Protein AF-A0A427YR81-F1 (afdb_monomer)

Structure (mmCIF, N/CA/C/O backbone):
data_AF-A0A427YR81-F1
#
_entry.id   AF-A0A427YR81-F1
#
loop_
_atom_site.group_PDB
_atom_site.id
_atom_site.type_symbol
_atom_site.label_atom_id
_atom_site.label_alt_id
_atom_site.label_comp_id
_atom_site.label_asym_id
_atom_site.label_entity_id
_atom_site.label_seq_id
_atom_site.pdbx_PDB_ins_code
_atom_site.Cartn_x
_atom_site.Cartn_y
_atom_site.Cartn_z
_atom_site.occupancy
_atom_site.B_iso_or_equiv
_atom_site.auth_seq_id
_atom_site.auth_comp_id
_atom_site.auth_asym_id
_atom_site.auth_atom_id
_atom_site.pdbx_PDB_model_num
ATOM 1 N N . MET A 1 1 ? 5.874 19.682 -4.006 1.00 45.75 1 MET A N 1
ATOM 2 C CA . MET A 1 1 ? 6.425 18.790 -2.957 1.00 45.75 1 MET A CA 1
ATOM 3 C C . MET A 1 1 ? 7.873 18.476 -3.302 1.00 45.75 1 MET A C 1
ATOM 5 O O . MET A 1 1 ? 8.119 18.046 -4.423 1.00 45.75 1 MET A O 1
ATOM 9 N N . ALA A 1 2 ? 8.822 18.726 -2.397 1.00 51.53 2 ALA A N 1
ATOM 10 C CA . ALA A 1 2 ? 10.227 18.391 -2.627 1.00 51.53 2 ALA A CA 1
ATOM 11 C C . ALA A 1 2 ? 10.391 16.866 -2.753 1.00 51.53 2 ALA A C 1
ATOM 13 O O . ALA A 1 2 ? 9.896 16.105 -1.920 1.00 51.53 2 ALA A O 1
ATOM 14 N N . ARG A 1 3 ? 11.044 16.408 -3.824 1.00 66.94 3 ARG A N 1
ATOM 15 C CA . ARG A 1 3 ? 11.279 14.983 -4.073 1.00 66.94 3 ARG A CA 1
ATOM 16 C C . ARG A 1 3 ? 12.487 14.540 -3.248 1.00 66.94 3 ARG A C 1
ATOM 18 O O . ARG A 1 3 ? 13.606 14.931 -3.550 1.00 66.94 3 ARG A O 1
ATOM 25 N N . ILE A 1 4 ? 12.265 13.723 -2.219 1.00 81.94 4 ILE A N 1
ATOM 26 C CA . ILE A 1 4 ? 13.353 13.088 -1.459 1.00 81.94 4 ILE A CA 1
ATOM 27 C C . ILE A 1 4 ? 13.927 11.966 -2.330 1.00 81.94 4 ILE A C 1
ATOM 29 O O . ILE A 1 4 ? 13.288 10.929 -2.524 1.00 81.94 4 ILE A O 1
ATOM 33 N N . GLN A 1 5 ? 15.095 12.214 -2.919 1.00 85.12 5 GLN A N 1
ATOM 34 C CA . GLN A 1 5 ? 15.757 11.309 -3.853 1.00 85.12 5 GLN A CA 1
ATOM 35 C C . GLN A 1 5 ? 17.285 11.403 -3.689 1.00 85.12 5 GLN A C 1
ATOM 37 O O . GLN A 1 5 ? 17.809 12.515 -3.625 1.00 85.12 5 GLN A O 1
ATOM 42 N N . PRO A 1 6 ? 18.004 10.266 -3.626 1.00 87.75 6 PRO A N 1
ATOM 43 C CA . PRO A 1 6 ? 19.462 10.261 -3.665 1.00 87.75 6 PRO A CA 1
ATOM 44 C C . PRO A 1 6 ? 19.994 10.742 -5.027 1.00 87.75 6 PRO A C 1
ATOM 46 O O . PRO A 1 6 ? 19.292 10.636 -6.037 1.00 87.75 6 PRO A O 1
ATOM 49 N N . PRO A 1 7 ? 21.240 11.240 -5.088 1.00 88.06 7 PRO A N 1
ATOM 50 C CA . PRO A 1 7 ? 21.854 11.636 -6.350 1.00 88.06 7 PRO A CA 1
ATOM 51 C C . PRO A 1 7 ? 22.049 10.440 -7.298 1.00 88.06 7 PRO A C 1
ATOM 53 O O . PRO A 1 7 ? 21.943 9.270 -6.913 1.00 88.06 7 PRO A O 1
ATOM 56 N N . ALA A 1 8 ? 22.375 10.741 -8.558 1.00 87.44 8 ALA A N 1
ATOM 57 C CA . ALA A 1 8 ? 22.869 9.735 -9.494 1.00 87.44 8 ALA A CA 1
ATOM 58 C C . ALA A 1 8 ? 24.042 8.947 -8.863 1.00 87.44 8 ALA A C 1
ATOM 60 O O . ALA A 1 8 ? 24.828 9.533 -8.115 1.00 87.44 8 ALA A O 1
ATOM 61 N N . PRO A 1 9 ? 24.175 7.635 -9.132 1.00 90.00 9 PRO A N 1
ATOM 62 C CA . PRO A 1 9 ? 23.453 6.848 -10.141 1.00 90.00 9 PRO A CA 1
ATOM 63 C C . PRO A 1 9 ? 22.125 6.204 -9.677 1.00 90.00 9 PRO A C 1
ATOM 65 O O . PRO A 1 9 ? 21.549 5.413 -10.424 1.00 90.00 9 PRO A O 1
ATOM 68 N N . TYR A 1 10 ? 21.601 6.520 -8.486 1.00 90.25 10 TYR A N 1
ATOM 69 C CA . TYR A 1 10 ? 20.436 5.847 -7.878 1.00 90.25 10 TYR A CA 1
ATOM 70 C C . TYR A 1 10 ? 19.081 6.375 -8.380 1.00 90.25 10 TYR A C 1
ATOM 72 O O . TYR A 1 10 ? 18.276 6.943 -7.636 1.00 90.25 10 TYR A O 1
ATOM 80 N N . LEU A 1 11 ? 18.830 6.213 -9.678 1.00 85.75 11 LEU A N 1
ATOM 81 C CA . LEU A 1 11 ? 17.701 6.845 -10.366 1.00 85.75 11 LEU A CA 1
ATOM 82 C C . LEU A 1 11 ? 16.408 6.020 -10.329 1.00 85.75 11 LEU A C 1
ATOM 84 O O . LEU A 1 11 ? 15.318 6.589 -10.418 1.00 85.75 11 LEU A O 1
ATOM 88 N N . ARG A 1 12 ? 16.502 4.693 -10.166 1.00 86.25 12 ARG A N 1
ATOM 89 C CA . ARG A 1 12 ? 15.327 3.810 -10.138 1.00 86.25 12 ARG A CA 1
ATOM 90 C C . ARG A 1 12 ? 14.797 3.674 -8.718 1.00 86.25 12 ARG A C 1
ATOM 92 O O . ARG A 1 12 ? 15.509 3.194 -7.838 1.00 86.25 12 ARG A O 1
ATOM 99 N N . ARG A 1 13 ? 13.531 4.044 -8.513 1.00 89.56 13 ARG A N 1
ATOM 100 C CA . ARG A 1 13 ? 12.845 4.017 -7.213 1.00 89.56 13 ARG A CA 1
ATOM 101 C C . ARG A 1 13 ? 11.833 2.877 -7.151 1.00 89.56 13 ARG A C 1
ATOM 103 O O . ARG A 1 13 ? 11.010 2.728 -8.045 1.00 89.56 13 ARG A O 1
ATOM 110 N N . MET A 1 14 ? 11.831 2.140 -6.049 1.00 89.75 14 MET A N 1
ATOM 111 C CA . MET A 1 14 ? 10.862 1.094 -5.734 1.00 89.75 14 MET A CA 1
ATOM 112 C C . MET A 1 14 ? 10.154 1.404 -4.413 1.00 89.75 14 MET A C 1
ATOM 114 O O . MET A 1 14 ? 10.768 1.920 -3.478 1.00 89.75 14 MET A O 1
ATOM 118 N N . TRP A 1 15 ? 8.870 1.062 -4.328 1.00 91.38 15 TRP A N 1
ATOM 119 C CA . TRP A 1 15 ? 8.109 1.081 -3.079 1.00 91.38 15 TRP A CA 1
ATOM 120 C C . TRP A 1 15 ? 8.277 -0.268 -2.378 1.00 91.38 15 TRP A C 1
ATOM 122 O O . TRP A 1 15 ? 7.767 -1.274 -2.865 1.00 91.38 15 TRP A O 1
ATOM 132 N N . ALA A 1 16 ? 9.025 -0.317 -1.276 1.00 93.12 16 ALA A N 1
ATOM 133 C CA . ALA A 1 16 ? 9.393 -1.588 -0.647 1.00 93.12 16 ALA A CA 1
ATOM 134 C C . ALA A 1 16 ? 8.454 -2.008 0.488 1.00 93.12 16 ALA A C 1
ATOM 136 O O . ALA A 1 16 ? 8.310 -3.201 0.756 1.00 93.12 16 ALA A O 1
ATOM 137 N N . GLY A 1 17 ? 7.808 -1.055 1.152 1.00 95.69 17 GLY A N 1
ATOM 138 C CA . GLY A 1 17 ? 6.957 -1.332 2.301 1.00 95.69 17 GLY A CA 1
ATOM 139 C C . GLY A 1 17 ? 6.765 -0.104 3.173 1.00 95.69 17 GLY A C 1
ATOM 140 O O . GLY A 1 17 ? 7.112 1.014 2.781 1.00 95.69 17 GLY A O 1
ATOM 141 N N . GLY A 1 18 ? 6.234 -0.333 4.363 1.00 96.94 18 GLY A N 1
ATOM 142 C CA . GLY A 1 18 ? 5.996 0.716 5.333 1.00 96.94 18 GLY A CA 1
ATOM 143 C C . GLY A 1 18 ? 5.165 0.238 6.510 1.00 96.94 18 GLY A C 1
ATOM 144 O O . GLY A 1 18 ? 4.873 -0.950 6.649 1.00 96.94 18 GLY A O 1
ATOM 145 N N . SER A 1 19 ? 4.769 1.191 7.340 1.00 98.06 19 SER A N 1
ATOM 146 C CA . SER A 1 19 ? 3.851 0.969 8.444 1.00 98.06 19 SER A CA 1
ATOM 147 C C . SER A 1 19 ? 2.940 2.169 8.638 1.00 98.06 19 SER A C 1
ATOM 149 O O . SER A 1 19 ? 3.371 3.301 8.440 1.00 98.06 19 SER A O 1
ATOM 151 N N . PHE A 1 20 ? 1.728 1.930 9.109 1.00 98.25 20 PHE A N 1
ATOM 152 C CA . PHE A 1 20 ? 0.800 2.951 9.570 1.00 98.25 20 PHE A CA 1
ATOM 153 C C . PHE A 1 20 ? 0.464 2.712 11.038 1.00 98.25 20 PHE A C 1
ATOM 155 O O . PHE A 1 20 ? 0.380 1.567 11.484 1.00 98.25 20 PHE A O 1
ATOM 162 N N . GLN A 1 21 ? 0.275 3.797 11.776 1.00 98.25 21 GLN A N 1
ATOM 163 C CA . GLN A 1 21 ? -0.271 3.809 13.126 1.00 98.25 21 GLN A CA 1
ATOM 164 C C . GLN A 1 21 ? -1.391 4.840 13.194 1.00 98.25 21 GLN A C 1
ATOM 166 O O . GLN A 1 21 ? -1.258 5.929 12.626 1.00 98.25 21 GLN A O 1
ATOM 171 N N . TRP A 1 22 ? -2.448 4.512 13.931 1.00 97.75 22 TRP A N 1
ATOM 172 C CA . TRP A 1 22 ? -3.590 5.393 14.164 1.00 97.75 22 TRP A CA 1
ATOM 173 C C . TRP A 1 22 ? -3.759 5.661 15.657 1.00 97.75 22 TRP A C 1
ATOM 175 O O . TRP A 1 22 ? -3.881 4.730 16.465 1.00 97.75 22 TRP A O 1
ATOM 185 N N . LYS A 1 23 ? -3.797 6.938 16.043 1.00 95.69 23 LYS A N 1
ATOM 186 C CA . LYS A 1 23 ? -4.059 7.326 17.432 1.00 95.69 23 LYS A CA 1
ATOM 187 C C . LYS A 1 23 ? -5.554 7.109 17.748 1.00 95.69 23 LYS A C 1
ATOM 189 O O . LYS A 1 23 ? -6.375 7.451 16.905 1.00 95.69 23 LYS A O 1
ATOM 194 N N . PRO A 1 24 ? -5.930 6.506 18.896 1.00 89.56 24 PRO A N 1
ATOM 195 C CA . PRO A 1 24 ? -7.329 6.138 19.161 1.00 89.56 24 PRO A CA 1
ATOM 196 C C . PRO A 1 24 ? -8.266 7.333 19.235 1.00 89.56 24 PRO A C 1
ATOM 198 O O . PRO A 1 24 ? -9.321 7.327 18.611 1.00 89.56 24 PRO A O 1
ATOM 201 N N . ASP A 1 25 ? -7.841 8.370 19.944 1.00 91.75 25 ASP A N 1
ATOM 202 C CA . ASP A 1 25 ? -8.731 9.466 20.326 1.00 91.75 25 ASP A CA 1
ATOM 203 C C . ASP A 1 25 ? -8.591 10.690 19.410 1.00 91.75 25 ASP A C 1
ATOM 205 O O . ASP A 1 25 ? -9.105 11.766 19.705 1.00 91.75 25 ASP A O 1
ATOM 209 N N . VAL A 1 26 ? -7.874 10.545 18.289 1.00 94.94 26 VAL A N 1
ATOM 210 C CA . VAL A 1 26 ? -7.546 11.648 17.378 1.00 94.94 26 VAL A CA 1
ATOM 211 C C . VAL A 1 26 ? -7.819 11.205 15.949 1.00 94.94 26 VAL A C 1
ATOM 213 O O . VAL A 1 26 ? -7.117 10.366 15.391 1.00 94.94 26 VAL A O 1
ATOM 216 N N . THR A 1 27 ? -8.873 11.760 15.355 1.00 92.44 27 THR A N 1
ATOM 217 C CA . THR A 1 27 ? -9.413 11.312 14.064 1.00 92.44 27 THR A CA 1
ATOM 218 C C . THR A 1 27 ? -9.327 12.422 13.023 1.00 92.44 27 THR A C 1
ATOM 220 O O . THR A 1 27 ? -9.583 13.580 13.334 1.00 92.44 27 THR A O 1
ATOM 223 N N . LEU A 1 28 ? -9.011 12.063 11.776 1.00 94.94 28 LEU A N 1
ATOM 224 C CA . LEU A 1 28 ? -9.158 12.952 10.621 1.00 94.94 28 LEU A CA 1
ATOM 225 C C . LEU A 1 28 ? -10.603 12.898 10.115 1.00 94.94 28 LEU A C 1
ATOM 227 O O . LEU A 1 28 ? -11.103 11.804 9.841 1.00 94.94 28 LEU A O 1
ATOM 231 N N . ARG A 1 29 ? -11.267 14.047 9.951 1.00 93.81 29 ARG A N 1
ATOM 232 C CA . ARG A 1 29 ? -12.635 14.110 9.414 1.00 93.81 29 ARG A CA 1
ATOM 233 C C . ARG A 1 29 ? -12.653 14.703 8.012 1.00 93.81 29 ARG A C 1
ATOM 235 O O . ARG A 1 29 ? -11.820 15.523 7.635 1.00 93.81 29 ARG A O 1
ATOM 242 N N . ILE A 1 30 ? -13.625 14.265 7.218 1.00 94.62 30 ILE A N 1
ATOM 243 C CA . ILE A 1 30 ? -13.815 14.767 5.857 1.00 94.62 30 ILE A CA 1
ATOM 244 C C . ILE A 1 30 ? -14.188 16.251 5.922 1.00 94.62 30 ILE A C 1
ATOM 246 O O . ILE A 1 30 ? -15.122 16.624 6.625 1.00 94.62 30 ILE A O 1
ATOM 250 N N . GLY A 1 31 ? -13.476 17.074 5.151 1.00 95.50 31 GLY A N 1
ATOM 251 C CA . GLY A 1 31 ? -13.706 18.517 5.059 1.00 95.50 31 GLY A CA 1
ATOM 252 C C . GLY A 1 31 ? -12.888 19.358 6.041 1.00 95.50 31 GLY A C 1
ATOM 253 O O . GLY A 1 31 ? -12.823 20.569 5.856 1.00 95.50 31 GLY A O 1
ATOM 254 N N . GLU A 1 32 ? -12.232 18.745 7.029 1.00 94.56 32 GLU A N 1
ATOM 255 C CA . GLU A 1 32 ? -11.337 19.454 7.948 1.00 94.56 32 GLU A CA 1
ATOM 256 C C . GLU A 1 32 ? -9.947 19.652 7.338 1.00 94.56 32 GLU A C 1
ATOM 258 O O . GLU A 1 32 ? -9.458 18.823 6.558 1.00 94.56 32 GLU A O 1
ATOM 263 N N . GLY A 1 33 ? -9.291 20.752 7.711 1.00 96.44 33 GLY A N 1
ATOM 264 C CA . GLY A 1 33 ? -7.888 20.947 7.393 1.00 96.44 33 GLY A CA 1
ATOM 265 C C . GLY A 1 33 ? -7.009 19.917 8.101 1.00 96.44 33 GLY A C 1
ATOM 266 O O . GLY A 1 33 ? -7.344 19.358 9.148 1.00 96.44 33 GLY A O 1
ATOM 267 N N . VAL A 1 34 ? -5.843 19.665 7.513 1.00 96.75 34 VAL A N 1
ATOM 268 C CA . VAL A 1 34 ? -4.837 18.754 8.059 1.00 96.75 34 VAL A CA 1
ATOM 269 C C . VAL A 1 34 ? -3.481 19.417 7.922 1.00 96.75 34 VAL A C 1
ATOM 271 O O . VAL A 1 34 ? -3.091 19.828 6.827 1.00 96.75 34 VAL A O 1
ATOM 274 N N . SER A 1 35 ? -2.736 19.475 9.020 1.00 95.88 35 SER A N 1
ATOM 275 C CA . SER A 1 35 ? -1.314 19.799 8.974 1.00 95.88 35 SER A CA 1
ATOM 276 C C . SER A 1 35 ? -0.492 18.511 9.000 1.00 95.88 35 SER A C 1
ATOM 278 O O . SER A 1 35 ? -0.957 17.443 9.411 1.00 95.88 35 SER A O 1
ATOM 280 N N . GLY A 1 36 ? 0.736 18.565 8.497 1.00 94.81 36 GLY A N 1
ATOM 281 C CA . GLY A 1 36 ? 1.588 17.390 8.507 1.00 94.81 36 GLY A CA 1
ATOM 282 C C . GLY A 1 36 ? 3.061 17.722 8.426 1.00 94.81 36 GLY A C 1
ATOM 283 O O . GLY A 1 36 ? 3.467 18.689 7.784 1.00 94.81 36 GLY A O 1
ATOM 284 N N . SER A 1 37 ? 3.861 16.871 9.055 1.00 94.94 37 SER A N 1
ATOM 285 C CA . SER A 1 37 ? 5.316 16.914 8.992 1.00 94.94 37 SER A CA 1
ATOM 286 C C . SER A 1 37 ? 5.835 15.706 8.219 1.00 94.94 37 SER A C 1
ATOM 288 O O . SER A 1 37 ? 5.204 14.647 8.162 1.00 94.94 37 SER A O 1
ATOM 290 N N . THR A 1 38 ? 6.974 15.868 7.552 1.00 95.69 38 THR A N 1
ATOM 291 C CA . THR A 1 38 ? 7.680 14.761 6.906 1.00 95.69 38 THR A CA 1
ATOM 292 C C . THR A 1 38 ? 9.152 14.856 7.242 1.00 95.69 38 THR A C 1
ATOM 294 O O . THR A 1 38 ? 9.776 15.885 6.993 1.00 95.69 38 THR A O 1
ATOM 297 N N . VAL A 1 39 ? 9.702 13.776 7.784 1.00 96.12 39 VAL A N 1
ATOM 298 C CA . VAL A 1 39 ? 11.119 13.660 8.133 1.00 96.12 39 VAL A CA 1
ATOM 299 C C . VAL A 1 39 ? 11.705 12.392 7.519 1.00 96.12 39 VAL A C 1
ATOM 301 O O . VAL A 1 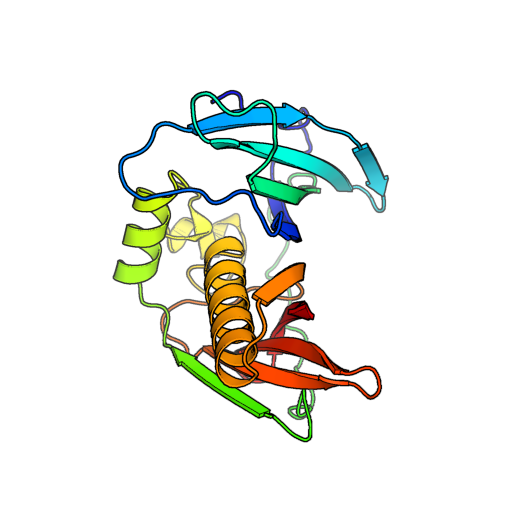39 ? 10.986 11.465 7.146 1.00 96.12 39 VAL A O 1
ATOM 304 N N . VAL A 1 40 ? 13.026 12.356 7.379 1.00 96.50 40 VAL A N 1
ATOM 305 C CA . VAL A 1 40 ? 13.764 11.157 6.965 1.00 96.50 40 VAL A CA 1
ATOM 306 C C . VAL A 1 40 ? 14.519 10.661 8.194 1.00 96.50 40 VAL A C 1
ATOM 308 O O . VAL A 1 40 ? 15.655 11.081 8.403 1.00 96.50 40 VAL A O 1
ATOM 311 N N . PRO A 1 41 ? 13.904 9.822 9.049 1.00 96.06 41 PRO A N 1
ATOM 312 C CA . PRO A 1 41 ? 14.553 9.373 10.279 1.00 96.06 41 PRO A CA 1
ATOM 313 C C . PRO A 1 41 ? 15.752 8.464 10.006 1.00 96.06 41 PRO A C 1
ATOM 315 O O . PRO A 1 41 ? 16.610 8.293 10.869 1.00 96.06 41 PRO A O 1
ATOM 318 N N . LYS A 1 42 ? 15.798 7.829 8.828 1.00 95.38 42 LYS A N 1
ATOM 319 C CA . LYS A 1 42 ? 16.789 6.802 8.528 1.00 95.38 42 LYS A CA 1
ATOM 320 C C . LYS A 1 42 ? 17.071 6.695 7.034 1.00 95.38 42 LYS A C 1
ATOM 322 O O . LYS A 1 42 ? 16.154 6.658 6.211 1.00 95.38 42 LYS A O 1
ATOM 327 N N . VAL A 1 43 ? 18.352 6.558 6.710 1.00 96.25 43 VAL A N 1
ATOM 328 C CA . VAL A 1 43 ? 18.849 6.152 5.394 1.00 96.25 43 VAL A CA 1
ATOM 329 C C . VAL A 1 43 ? 19.846 5.017 5.598 1.00 96.25 43 VAL A C 1
ATOM 331 O O . VAL A 1 43 ? 20.693 5.096 6.484 1.00 96.25 43 VAL A O 1
ATOM 334 N N . GLU A 1 44 ? 19.750 3.958 4.800 1.00 95.69 44 GLU A N 1
ATOM 335 C CA . GLU A 1 44 ? 20.687 2.830 4.839 1.00 95.69 44 GLU A CA 1
ATOM 336 C C . GLU A 1 44 ? 21.226 2.532 3.446 1.00 95.69 44 GLU A C 1
ATOM 338 O O . GLU A 1 44 ? 20.484 2.574 2.466 1.00 95.69 44 GLU A O 1
ATOM 343 N N . PHE A 1 45 ? 22.499 2.155 3.367 1.00 95.25 45 PHE A N 1
ATOM 344 C CA . PHE A 1 45 ? 23.094 1.601 2.158 1.00 95.25 45 PHE A CA 1
ATOM 345 C C . PHE A 1 45 ? 23.363 0.109 2.356 1.00 95.25 45 PHE A C 1
ATOM 347 O O . PHE A 1 45 ? 24.091 -0.280 3.270 1.00 95.25 45 PHE A O 1
ATOM 354 N N . LYS A 1 46 ? 22.754 -0.742 1.526 1.00 92.50 46 LYS A N 1
ATOM 355 C CA . LYS A 1 46 ? 22.893 -2.201 1.618 1.00 92.50 46 LYS A CA 1
ATOM 356 C C . LYS A 1 46 ? 22.706 -2.844 0.252 1.00 92.50 46 LYS A C 1
ATOM 358 O O . LYS A 1 46 ? 21.746 -2.531 -0.442 1.00 92.50 46 LYS A O 1
ATOM 363 N N . ASN A 1 47 ? 23.567 -3.804 -0.089 1.00 89.62 47 ASN A N 1
ATOM 364 C CA . ASN A 1 47 ? 23.493 -4.563 -1.345 1.00 89.62 47 ASN A CA 1
ATOM 365 C C . ASN A 1 47 ? 23.410 -3.660 -2.592 1.00 89.62 47 ASN A C 1
ATOM 367 O O . ASN A 1 47 ? 22.595 -3.920 -3.475 1.00 89.62 47 ASN A O 1
ATOM 371 N N . ASP A 1 48 ? 24.209 -2.589 -2.630 1.00 90.25 48 ASP A N 1
ATOM 372 C CA . ASP A 1 48 ? 24.205 -1.589 -3.712 1.00 90.25 48 ASP A CA 1
ATOM 373 C C . ASP A 1 48 ? 22.850 -0.875 -3.916 1.00 90.25 48 ASP A C 1
ATOM 375 O O . ASP A 1 48 ? 22.467 -0.468 -5.012 1.00 90.25 48 ASP A O 1
ATOM 379 N N . MET A 1 49 ? 22.079 -0.742 -2.835 1.00 93.00 49 MET A N 1
ATOM 380 C CA . MET A 1 49 ? 20.800 -0.039 -2.821 1.00 93.00 49 MET A CA 1
ATOM 381 C C . MET A 1 49 ? 20.736 0.930 -1.645 1.00 93.00 49 MET A C 1
ATOM 383 O O . MET A 1 49 ? 21.234 0.641 -0.554 1.00 93.00 49 MET A O 1
ATOM 387 N N . ILE A 1 50 ? 20.071 2.062 -1.862 1.00 95.25 50 ILE A N 1
ATOM 388 C CA . ILE A 1 50 ? 19.779 3.052 -0.826 1.00 95.25 50 ILE A CA 1
ATOM 389 C C . ILE A 1 50 ? 18.339 2.859 -0.362 1.00 95.25 50 ILE A C 1
ATOM 391 O O . ILE A 1 50 ? 17.399 2.995 -1.142 1.00 95.25 50 ILE A O 1
ATOM 395 N N . PHE A 1 51 ? 18.161 2.576 0.920 1.00 95.06 51 PHE A N 1
ATOM 396 C CA . PHE A 1 51 ? 16.869 2.510 1.586 1.00 95.06 51 PHE A CA 1
ATOM 397 C C . PHE A 1 51 ? 16.626 3.848 2.273 1.00 95.06 51 PHE A C 1
ATOM 399 O O . PHE A 1 51 ? 17.415 4.265 3.116 1.00 95.06 51 PHE A O 1
ATOM 406 N N . VAL A 1 52 ? 15.537 4.520 1.919 1.00 96.38 52 VAL A N 1
ATOM 407 C CA . VAL A 1 52 ? 15.116 5.778 2.537 1.00 96.38 52 VAL A CA 1
ATOM 408 C C . VAL A 1 52 ? 13.807 5.524 3.259 1.00 96.38 52 VAL A C 1
ATOM 410 O O . VAL A 1 52 ? 12.801 5.182 2.633 1.00 96.38 52 VAL A O 1
ATOM 413 N N . TYR A 1 53 ? 13.829 5.701 4.574 1.00 96.31 53 TYR A N 1
ATOM 414 C CA . TYR A 1 53 ? 12.644 5.637 5.413 1.00 96.31 53 TYR A CA 1
ATOM 415 C C . TYR A 1 53 ? 12.151 7.065 5.579 1.00 96.31 53 TYR A C 1
ATOM 417 O O . TYR A 1 53 ? 12.895 7.925 6.042 1.00 96.31 53 TYR A O 1
ATOM 425 N N . GLN A 1 54 ? 10.927 7.328 5.146 1.00 96.44 54 GLN A N 1
ATOM 426 C CA . GLN A 1 54 ? 10.270 8.617 5.302 1.00 96.44 54 GLN A CA 1
ATOM 427 C C . GLN A 1 54 ? 9.162 8.450 6.325 1.00 96.44 54 GLN A C 1
ATOM 429 O O . GLN A 1 54 ? 8.311 7.580 6.158 1.00 96.44 54 GLN A O 1
ATOM 434 N N . GLU A 1 55 ? 9.173 9.277 7.358 1.00 97.44 55 GLU A N 1
ATOM 435 C CA . GLU A 1 55 ? 8.101 9.324 8.339 1.00 97.44 55 GLU A CA 1
ATOM 436 C C . GLU A 1 55 ? 7.221 10.534 8.054 1.00 97.44 55 GLU A C 1
ATOM 438 O O . GLU A 1 55 ? 7.718 11.657 7.951 1.00 97.44 55 GLU A O 1
ATOM 443 N N . LYS A 1 56 ? 5.919 10.300 7.910 1.00 96.75 56 LYS A N 1
ATOM 444 C CA . LYS A 1 56 ? 4.909 11.341 7.771 1.00 96.75 56 LYS A CA 1
ATOM 445 C C . LYS A 1 56 ? 3.975 11.284 8.968 1.00 96.75 56 LYS A C 1
ATOM 447 O O . LYS A 1 56 ? 3.374 10.245 9.227 1.00 96.75 56 LYS A O 1
ATOM 452 N N . THR A 1 57 ? 3.816 12.410 9.648 1.00 97.81 57 THR A N 1
ATOM 453 C CA . THR A 1 57 ? 2.842 12.556 10.734 1.00 97.81 57 THR A CA 1
ATOM 454 C C . THR A 1 57 ? 1.764 13.538 10.306 1.00 97.81 57 THR A C 1
ATOM 456 O O . THR A 1 57 ? 2.083 14.592 9.757 1.00 97.81 57 THR A O 1
ATOM 459 N N . LEU A 1 58 ? 0.500 13.177 10.516 1.00 97.69 58 LEU A N 1
ATOM 460 C CA . LEU A 1 58 ? -0.670 13.993 10.198 1.00 97.69 58 LEU A CA 1
ATOM 461 C C . LEU A 1 58 ? -1.386 14.415 11.478 1.00 97.69 58 LEU A C 1
ATOM 463 O O . LEU A 1 58 ? -1.611 13.578 12.354 1.00 97.69 58 LEU A O 1
ATOM 467 N N . PHE A 1 59 ? -1.787 15.679 11.534 1.00 97.56 59 PHE A N 1
ATOM 468 C CA . PHE A 1 59 ? -2.492 16.302 12.650 1.00 97.56 59 PHE A CA 1
ATOM 469 C C . PHE A 1 59 ? -3.788 16.928 12.117 1.00 97.56 59 PHE A C 1
ATOM 471 O O . PHE A 1 59 ? -3.725 17.644 11.108 1.00 97.56 59 PHE A O 1
ATOM 478 N N . PRO A 1 60 ? -4.950 16.681 12.747 1.00 97.06 60 PRO A N 1
ATOM 479 C CA . PRO A 1 60 ? -6.142 17.481 12.486 1.00 97.06 60 PRO A CA 1
ATOM 480 C C . PRO A 1 60 ? -5.832 18.968 12.688 1.00 97.06 60 PRO A C 1
ATOM 482 O O . PRO A 1 60 ? -5.026 19.330 13.550 1.00 97.06 60 PRO A O 1
ATOM 485 N N . GLU A 1 61 ? -6.441 19.839 11.893 1.00 92.31 61 GLU A N 1
ATOM 486 C CA . GLU A 1 61 ? -6.287 21.283 12.068 1.00 92.31 61 GLU A CA 1
ATOM 487 C C . GLU A 1 61 ? -6.674 21.715 13.492 1.00 92.31 61 GLU A C 1
ATOM 489 O O . GLU A 1 61 ? -7.689 21.290 14.038 1.00 92.31 61 GLU A O 1
ATOM 494 N N . GLY A 1 62 ? -5.819 22.530 14.119 1.00 89.19 62 GLY A N 1
ATOM 495 C CA . GLY A 1 62 ? -5.999 22.980 15.502 1.00 89.19 62 GLY A CA 1
ATOM 496 C C . GLY A 1 62 ? -5.658 21.948 16.587 1.00 89.19 62 GLY A C 1
ATOM 497 O O . GLY A 1 62 ? -5.819 22.258 17.764 1.00 89.19 62 GLY A O 1
ATOM 498 N N . SER A 1 63 ? -5.183 20.749 16.230 1.00 92.94 63 SER A N 1
ATOM 499 C CA . SER A 1 63 ? -4.717 19.746 17.194 1.00 92.94 63 SER A CA 1
ATOM 500 C C . SER A 1 63 ? -3.192 19.738 17.318 1.00 92.94 63 SER A C 1
ATOM 502 O O . SER A 1 63 ? -2.484 19.688 16.313 1.00 92.94 63 SER A O 1
ATOM 504 N N . ASP A 1 64 ? -2.691 19.692 18.555 1.00 91.81 64 ASP A N 1
ATOM 505 C CA . ASP A 1 64 ? -1.272 19.430 18.852 1.00 91.81 64 ASP A CA 1
ATOM 506 C C . ASP A 1 64 ? -0.927 17.931 18.821 1.00 91.81 64 ASP A C 1
ATOM 508 O O . ASP A 1 64 ? 0.229 17.528 18.973 1.00 91.81 64 ASP A O 1
ATOM 512 N N . ASP A 1 65 ? -1.936 17.084 18.616 1.00 96.44 65 ASP A N 1
ATOM 513 C CA . ASP A 1 65 ? -1.818 15.641 18.646 1.00 96.44 65 ASP A CA 1
ATOM 514 C C . ASP A 1 65 ? -1.983 15.016 17.256 1.00 96.44 65 ASP A C 1
ATOM 516 O O . ASP A 1 65 ? -2.748 15.465 16.403 1.00 96.44 65 ASP A O 1
ATOM 520 N N . TRP A 1 66 ? -1.234 13.945 17.007 1.00 97.31 66 TRP A N 1
ATOM 521 C CA . TRP A 1 66 ? -1.224 13.283 15.706 1.00 97.31 66 TRP A CA 1
ATOM 522 C C . TRP A 1 66 ? -2.392 12.302 15.566 1.00 97.31 66 TRP A C 1
ATOM 524 O O . TRP A 1 66 ? -2.685 11.545 16.486 1.00 97.31 66 TRP A O 1
ATOM 534 N N . ALA A 1 67 ? -3.010 12.252 14.388 1.00 97.75 67 ALA A N 1
ATOM 535 C CA . ALA A 1 67 ? -4.023 11.253 14.047 1.00 97.75 67 ALA A CA 1
ATOM 536 C C . ALA A 1 67 ? -3.398 10.009 13.401 1.00 97.75 67 ALA A C 1
ATOM 538 O O . ALA A 1 67 ? -3.729 8.874 13.745 1.00 97.75 67 ALA A O 1
ATOM 539 N N . VAL A 1 68 ? -2.467 10.222 12.462 1.00 97.81 68 VAL A N 1
ATOM 540 C CA . VAL A 1 68 ? -1.837 9.145 11.687 1.00 97.81 68 VAL A CA 1
ATOM 541 C C . VAL A 1 68 ? -0.332 9.348 11.611 1.00 97.81 68 VAL A C 1
ATOM 543 O O . VAL A 1 68 ? 0.140 10.444 11.302 1.00 97.81 68 VAL A 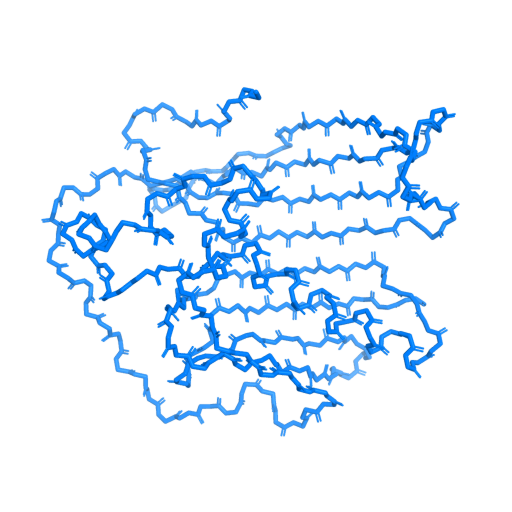O 1
ATOM 546 N N . ARG A 1 69 ? 0.419 8.268 11.833 1.00 98.06 69 ARG A N 1
ATOM 547 C CA . ARG A 1 69 ? 1.851 8.184 11.534 1.00 98.06 69 ARG A CA 1
ATOM 548 C C . ARG A 1 69 ? 2.092 7.119 10.481 1.00 98.06 69 ARG A C 1
ATOM 550 O O . ARG A 1 69 ? 1.679 5.976 10.643 1.00 98.06 69 ARG A O 1
ATOM 557 N N . GLU A 1 70 ? 2.776 7.493 9.413 1.00 97.56 70 GLU A N 1
ATOM 558 C CA . GLU A 1 70 ? 3.211 6.600 8.345 1.00 97.56 70 GLU A CA 1
ATOM 559 C C . GLU A 1 70 ? 4.737 6.534 8.340 1.00 97.56 70 GLU A C 1
ATOM 561 O O . GLU A 1 70 ? 5.392 7.569 8.275 1.00 97.56 70 GLU A O 1
ATOM 566 N N . ILE A 1 71 ? 5.301 5.330 8.306 1.00 97.50 71 ILE A N 1
ATOM 567 C CA . ILE A 1 71 ? 6.661 5.100 7.816 1.00 97.50 71 ILE A CA 1
ATOM 568 C C . ILE A 1 71 ? 6.543 4.503 6.425 1.00 97.50 71 ILE A C 1
ATOM 570 O O . ILE A 1 71 ? 5.832 3.526 6.211 1.00 97.50 71 ILE A O 1
ATOM 574 N N . ARG A 1 72 ? 7.286 5.056 5.478 1.00 95.56 72 ARG A N 1
ATOM 575 C CA . ARG A 1 72 ? 7.344 4.589 4.099 1.00 95.56 72 ARG A CA 1
ATOM 576 C C . ARG A 1 72 ? 8.777 4.304 3.709 1.00 95.56 72 ARG A C 1
ATOM 578 O O . ARG A 1 72 ? 9.638 5.171 3.837 1.00 95.56 72 ARG A O 1
ATOM 585 N N . THR A 1 73 ? 9.023 3.116 3.174 1.00 95.69 73 THR A N 1
ATOM 586 C CA . THR A 1 73 ? 10.355 2.699 2.738 1.00 95.69 73 THR A CA 1
ATOM 587 C C . THR A 1 73 ? 10.442 2.713 1.220 1.00 95.69 73 THR A C 1
ATOM 589 O O . THR A 1 73 ? 9.845 1.882 0.528 1.00 95.69 73 THR A O 1
ATOM 592 N N . HIS A 1 74 ? 11.245 3.638 0.701 1.00 93.88 74 HIS A N 1
ATOM 593 C CA . HIS A 1 74 ? 11.662 3.639 -0.693 1.00 93.88 74 HIS A CA 1
ATOM 594 C C . HIS A 1 74 ? 13.033 2.997 -0.837 1.00 93.88 74 HIS A C 1
ATOM 596 O O . HIS A 1 74 ? 13.928 3.232 -0.028 1.00 93.88 74 HIS A O 1
ATOM 602 N N . VAL A 1 75 ? 13.202 2.222 -1.901 1.00 93.81 75 VAL A N 1
ATOM 603 C CA . VAL A 1 75 ? 14.493 1.654 -2.282 1.00 93.81 75 VAL A CA 1
ATOM 604 C C . VAL A 1 75 ? 14.924 2.283 -3.588 1.00 93.81 75 VAL A C 1
ATOM 606 O O . VAL A 1 75 ? 14.162 2.297 -4.554 1.00 93.81 75 VAL A O 1
ATOM 609 N N . PHE A 1 76 ? 16.144 2.794 -3.617 1.00 92.88 76 PHE A N 1
ATOM 610 C CA . PHE A 1 76 ? 16.768 3.336 -4.805 1.00 92.88 76 PHE A CA 1
ATOM 611 C C . PHE A 1 76 ? 17.913 2.430 -5.226 1.00 92.88 76 PHE A C 1
ATOM 613 O O . PHE A 1 76 ? 18.751 2.044 -4.412 1.00 92.88 76 PHE A O 1
ATOM 620 N N . ARG A 1 77 ? 17.935 2.086 -6.508 1.00 89.94 77 ARG A N 1
ATOM 621 C CA . ARG A 1 77 ? 18.976 1.263 -7.124 1.00 89.94 77 ARG A CA 1
ATOM 622 C C . ARG A 1 77 ? 19.609 2.025 -8.274 1.00 89.94 77 ARG A C 1
ATOM 624 O O . ARG A 1 77 ? 18.983 2.925 -8.848 1.00 89.94 77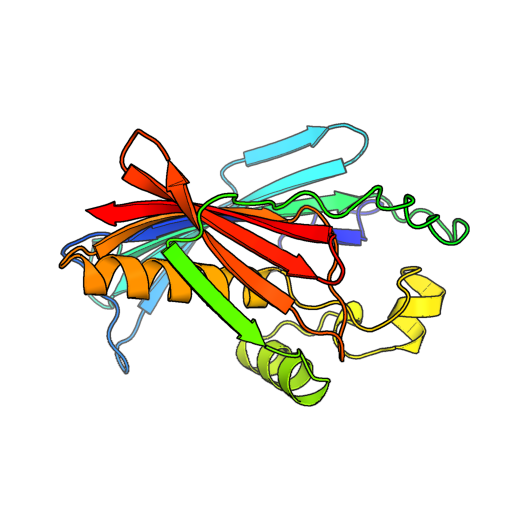 ARG A O 1
ATOM 631 N N . THR A 1 78 ? 20.836 1.646 -8.594 1.00 86.19 78 THR A N 1
ATOM 632 C CA . THR A 1 78 ? 21.539 2.160 -9.762 1.00 86.19 78 THR A CA 1
ATOM 633 C C . THR A 1 78 ? 20.739 1.883 -11.033 1.00 86.19 78 THR A C 1
ATOM 635 O O . THR A 1 78 ? 19.958 0.923 -11.102 1.00 86.19 78 THR A O 1
ATOM 638 N N . ASP A 1 79 ? 20.884 2.747 -12.035 1.00 71.69 79 ASP A N 1
ATOM 639 C CA . ASP A 1 79 ? 20.381 2.413 -13.359 1.00 71.69 79 ASP A CA 1
ATOM 640 C C . ASP A 1 79 ? 21.241 1.279 -13.916 1.00 71.69 79 ASP A C 1
ATOM 642 O O . ASP A 1 79 ? 22.391 1.458 -14.314 1.00 71.69 79 ASP A O 1
ATOM 646 N N . ILE A 1 80 ? 20.707 0.065 -13.853 1.00 57.28 80 ILE A N 1
ATOM 647 C CA . ILE A 1 80 ? 21.335 -1.072 -14.495 1.00 57.28 80 ILE A CA 1
ATOM 648 C C . ILE A 1 80 ? 20.970 -0.901 -15.966 1.00 57.28 80 ILE A C 1
ATOM 650 O O . ILE A 1 80 ? 19.831 -1.186 -16.336 1.00 57.28 80 ILE A O 1
ATOM 654 N N . GLY A 1 81 ? 21.894 -0.376 -16.779 1.00 55.66 81 GLY A N 1
ATOM 655 C CA . GLY A 1 81 ? 21.716 -0.312 -18.233 1.00 55.66 81 GLY A CA 1
ATOM 656 C C . GLY A 1 81 ? 21.139 -1.630 -18.754 1.00 55.66 81 GLY A C 1
ATOM 657 O O . GLY A 1 81 ? 21.464 -2.676 -18.191 1.00 55.66 81 GLY A O 1
ATOM 658 N N . VAL A 1 82 ? 20.239 -1.550 -19.746 1.00 44.34 82 VAL A N 1
ATOM 659 C CA . VAL A 1 82 ? 19.362 -2.624 -20.263 1.00 44.34 82 VAL A CA 1
ATOM 660 C C . VAL A 1 82 ? 19.948 -4.023 -20.025 1.00 44.34 82 VAL A C 1
ATOM 662 O O . VAL A 1 82 ? 20.703 -4.550 -20.839 1.00 44.34 82 VAL A O 1
ATOM 665 N N . LYS A 1 83 ? 19.636 -4.635 -18.876 1.00 49.62 83 LYS A N 1
ATOM 666 C CA . LYS A 1 83 ? 19.919 -6.054 -18.650 1.00 49.62 83 LYS A CA 1
ATOM 667 C C . LYS A 1 83 ? 18.703 -6.844 -19.094 1.00 49.62 83 LYS A C 1
ATOM 669 O O . LYS A 1 83 ? 17.574 -6.437 -18.830 1.00 49.62 83 LYS A O 1
ATOM 674 N N . ALA A 1 84 ? 18.991 -7.963 -19.757 1.00 44.28 84 ALA A N 1
ATOM 675 C CA . ALA A 1 84 ? 18.044 -8.943 -20.271 1.00 44.28 84 ALA A CA 1
ATOM 676 C C . ALA A 1 84 ? 16.843 -9.165 -19.331 1.00 44.28 84 ALA A C 1
ATOM 678 O O . ALA A 1 84 ? 17.017 -9.100 -18.105 1.00 44.28 84 ALA A O 1
ATOM 679 N N . PRO A 1 85 ? 15.651 -9.457 -19.888 1.00 46.31 85 PRO A N 1
ATOM 680 C CA . PRO A 1 85 ? 14.426 -9.642 -19.120 1.00 46.31 85 PRO A CA 1
ATOM 681 C C . PRO A 1 85 ? 14.694 -10.540 -17.917 1.00 46.31 85 PRO A C 1
ATOM 683 O O . PRO A 1 85 ? 15.262 -11.631 -18.041 1.00 46.31 85 PRO A O 1
ATOM 686 N N . ARG A 1 86 ? 14.332 -10.053 -16.725 1.00 50.72 86 ARG A N 1
ATOM 687 C CA . ARG A 1 86 ? 14.444 -10.850 -15.504 1.00 50.72 86 ARG A CA 1
ATOM 688 C C . ARG A 1 86 ? 13.610 -12.103 -15.726 1.00 50.72 86 ARG A C 1
ATOM 690 O O . ARG A 1 86 ? 12.394 -12.004 -15.851 1.00 50.72 86 ARG A O 1
ATOM 697 N N . ARG A 1 87 ? 14.260 -13.272 -15.785 1.00 44.28 87 ARG A N 1
ATOM 698 C CA . ARG A 1 87 ? 13.552 -14.555 -15.798 1.00 44.28 87 ARG A CA 1
ATOM 699 C C . ARG A 1 87 ? 12.576 -14.546 -14.627 1.00 44.28 87 ARG A C 1
ATOM 701 O O . ARG A 1 87 ? 13.003 -14.414 -13.475 1.00 44.28 87 ARG A O 1
ATOM 708 N N . HIS A 1 88 ? 11.286 -14.653 -14.932 1.00 52.06 88 HIS A N 1
ATOM 709 C CA . HIS A 1 88 ? 10.293 -15.015 -13.936 1.00 52.06 88 HIS A CA 1
ATOM 710 C C . HIS A 1 88 ? 10.809 -16.294 -13.273 1.00 52.06 88 HIS A C 1
ATOM 712 O O . HIS A 1 88 ? 11.151 -17.256 -13.959 1.00 52.06 88 HIS A O 1
ATOM 718 N N . ARG A 1 89 ? 10.997 -16.268 -11.949 1.00 48.78 89 ARG A N 1
ATOM 719 C CA . ARG A 1 89 ? 11.285 -17.505 -11.221 1.00 48.78 89 ARG A CA 1
ATOM 720 C C . ARG A 1 89 ? 10.083 -18.410 -11.433 1.00 48.78 89 ARG A C 1
ATOM 722 O O . ARG A 1 89 ? 8.975 -17.947 -11.181 1.00 48.78 89 ARG A O 1
ATOM 729 N N . ASP A 1 90 ? 10.314 -19.648 -11.862 1.00 44.25 90 ASP A N 1
ATOM 730 C CA . ASP A 1 90 ? 9.279 -20.677 -11.875 1.00 44.25 90 ASP A CA 1
ATOM 731 C C . ASP A 1 90 ? 8.641 -20.726 -10.490 1.00 44.25 90 ASP A C 1
ATOM 733 O O . ASP A 1 90 ? 9.291 -21.000 -9.473 1.00 44.25 90 ASP A O 1
ATOM 737 N N . ILE A 1 91 ? 7.367 -20.354 -10.449 1.00 51.09 91 ILE A N 1
ATOM 738 C CA . ILE A 1 91 ? 6.577 -20.350 -9.234 1.00 51.09 91 ILE A CA 1
ATOM 739 C C . ILE A 1 91 ? 6.191 -21.813 -9.054 1.00 51.09 91 ILE A C 1
ATOM 741 O O . ILE A 1 91 ? 5.270 -22.309 -9.697 1.00 51.09 91 ILE A O 1
ATOM 745 N N . GLY A 1 92 ? 6.969 -22.542 -8.249 1.00 50.03 92 GLY A N 1
ATOM 746 C CA . GLY A 1 92 ? 6.587 -23.884 -7.811 1.00 50.03 92 GLY A CA 1
ATOM 747 C C . GLY A 1 92 ? 5.162 -23.887 -7.242 1.00 50.03 92 GLY A C 1
ATOM 748 O O . GLY A 1 92 ? 4.645 -22.830 -6.885 1.00 50.03 92 GLY A O 1
ATOM 749 N N . ALA A 1 93 ? 4.545 -25.072 -7.174 1.00 51.84 93 ALA A N 1
ATOM 750 C CA . ALA A 1 93 ? 3.129 -25.286 -6.847 1.00 51.84 93 ALA A CA 1
ATOM 751 C C . ALA A 1 93 ? 2.537 -24.254 -5.860 1.00 51.84 93 ALA A C 1
ATOM 753 O O . ALA A 1 93 ? 3.181 -23.961 -4.844 1.00 51.84 93 ALA A O 1
ATOM 754 N N . PRO A 1 94 ? 1.316 -23.735 -6.115 1.00 54.44 94 PRO A N 1
ATOM 755 C CA . PRO A 1 94 ? 0.736 -22.643 -5.343 1.00 54.44 94 PRO A CA 1
ATOM 756 C C . PRO A 1 94 ? 0.687 -23.015 -3.861 1.00 54.44 94 PRO A C 1
ATOM 758 O O . PRO A 1 94 ? -0.118 -23.833 -3.412 1.00 54.44 94 PRO A O 1
ATOM 761 N N . ARG A 1 95 ? 1.584 -22.414 -3.076 1.00 63.66 95 ARG A N 1
ATOM 762 C CA . ARG A 1 95 ? 1.509 -22.486 -1.620 1.00 63.66 95 ARG A CA 1
ATOM 763 C C . ARG A 1 95 ? 0.285 -21.687 -1.217 1.00 63.66 95 ARG A C 1
ATOM 765 O O . ARG A 1 95 ? 0.234 -20.502 -1.524 1.00 63.66 95 ARG A O 1
ATOM 772 N N . ARG A 1 96 ? -0.663 -22.302 -0.500 1.00 72.31 96 ARG A N 1
ATOM 773 C CA . ARG A 1 96 ? -1.715 -21.553 0.204 1.00 72.31 96 ARG A CA 1
ATOM 774 C C . ARG A 1 96 ? -1.014 -20.581 1.157 1.00 72.31 96 ARG A C 1
ATOM 776 O O . ARG A 1 96 ? -0.429 -21.056 2.132 1.00 72.31 96 ARG A O 1
ATOM 783 N N . PRO A 1 97 ? -1.009 -19.262 0.891 1.00 78.19 97 PRO A N 1
ATOM 784 C CA . PRO A 1 97 ? -0.208 -18.342 1.693 1.00 78.19 97 PRO A CA 1
ATOM 785 C C . PRO A 1 97 ? -0.725 -18.270 3.132 1.00 78.19 97 PRO A C 1
ATOM 787 O O . PRO A 1 97 ? 0.052 -18.069 4.061 1.00 78.19 97 PRO A O 1
ATOM 790 N N . ILE A 1 98 ? -2.037 -18.470 3.286 1.00 90.06 98 ILE A N 1
ATOM 791 C CA . ILE A 1 98 ? -2.776 -18.525 4.543 1.00 90.06 98 ILE A CA 1
ATOM 792 C C . ILE A 1 98 ? -3.683 -19.769 4.474 1.00 90.06 98 ILE A C 1
ATOM 794 O O . ILE A 1 98 ? -4.616 -19.785 3.670 1.00 90.06 98 ILE A O 1
ATOM 798 N N . PRO A 1 99 ? -3.400 -20.838 5.247 1.00 84.06 99 PRO A N 1
ATOM 799 C CA . PRO A 1 99 ? -4.146 -22.100 5.173 1.00 84.06 99 PRO A CA 1
ATOM 800 C C . PRO A 1 99 ? -5.626 -21.999 5.566 1.00 84.06 99 PRO A C 1
ATOM 802 O O . PRO A 1 99 ? -6.449 -22.664 4.940 1.00 84.06 99 PRO A O 1
ATOM 805 N N . ASN A 1 100 ? -5.947 -21.153 6.552 1.00 89.75 100 ASN A N 1
ATOM 806 C CA . ASN A 1 100 ? -7.290 -20.957 7.106 1.00 89.75 100 ASN A CA 1
ATOM 807 C C . ASN A 1 100 ? -7.662 -19.468 7.023 1.00 89.75 100 ASN A C 1
ATOM 809 O O . ASN A 1 100 ? -7.447 -18.730 7.987 1.00 89.75 100 ASN A O 1
ATOM 813 N N . PRO A 1 101 ? -8.115 -18.987 5.854 1.00 95.56 101 PRO A N 1
ATOM 814 C CA . PRO A 1 101 ? -8.463 -17.585 5.698 1.00 95.56 101 PRO A CA 1
ATOM 815 C C . PRO A 1 101 ? -9.732 -17.249 6.486 1.00 95.56 101 PRO A C 1
ATOM 817 O O . PRO A 1 101 ? -10.709 -17.991 6.435 1.00 95.56 101 PRO A O 1
ATOM 820 N N . ILE A 1 102 ? -9.713 -16.115 7.182 1.00 96.75 102 ILE A N 1
ATOM 821 C CA . ILE A 1 102 ? -10.865 -15.572 7.917 1.00 96.75 102 ILE A CA 1
ATOM 822 C C . ILE A 1 102 ? -11.664 -14.571 7.074 1.00 96.75 102 ILE A C 1
ATOM 824 O O . ILE A 1 102 ? -12.834 -14.337 7.348 1.00 96.75 102 ILE A O 1
ATOM 828 N N . ASN A 1 103 ? -11.042 -13.979 6.048 1.00 97.50 103 ASN A N 1
ATOM 829 C CA . ASN A 1 103 ? -11.697 -13.091 5.090 1.00 97.50 103 ASN A CA 1
ATOM 830 C C . ASN A 1 103 ? -10.896 -13.054 3.776 1.00 97.50 103 ASN A C 1
ATOM 832 O O . ASN A 1 103 ? -9.675 -13.250 3.773 1.00 97.50 103 ASN A O 1
ATOM 836 N N . THR A 1 104 ? -11.570 -12.811 2.653 1.00 97.50 104 THR A N 1
ATOM 837 C CA . THR A 1 104 ? -10.943 -12.661 1.337 1.00 97.50 104 THR A CA 1
ATOM 838 C C . THR A 1 104 ? -11.660 -11.617 0.499 1.00 97.50 104 THR A C 1
ATOM 840 O O . THR A 1 104 ? -12.884 -11.552 0.512 1.00 97.50 104 THR A O 1
ATOM 843 N N . PHE A 1 105 ? -10.903 -10.886 -0.313 1.00 98.19 105 PHE A N 1
ATOM 844 C CA . PHE A 1 105 ? -11.429 -9.934 -1.287 1.00 98.19 105 PHE A CA 1
ATOM 845 C C . PHE A 1 105 ? -10.691 -10.097 -2.616 1.00 98.19 105 PHE A C 1
ATOM 847 O O . PHE A 1 105 ? -9.473 -10.249 -2.626 1.00 98.19 105 PHE A O 1
ATOM 854 N N . THR A 1 106 ? -11.399 -10.060 -3.739 1.00 98.19 106 THR A N 1
ATOM 855 C CA . THR A 1 106 ? -10.809 -10.181 -5.080 1.00 98.19 106 THR A CA 1
ATOM 856 C C . THR A 1 106 ? -11.132 -8.957 -5.913 1.00 98.19 106 THR A C 1
ATOM 858 O O . THR A 1 106 ? -12.247 -8.438 -5.876 1.00 98.19 106 THR A O 1
ATOM 861 N N . TYR A 1 107 ? -10.165 -8.508 -6.705 1.00 98.38 107 TYR A N 1
ATOM 862 C CA . TYR A 1 107 ? -10.384 -7.467 -7.702 1.00 98.38 107 TYR A CA 1
ATOM 863 C C . TYR A 1 107 ? -9.471 -7.680 -8.903 1.00 98.38 107 TYR A C 1
ATOM 865 O O . TYR A 1 107 ? -8.390 -8.249 -8.782 1.00 98.38 107 TYR A O 1
ATOM 873 N N . THR A 1 108 ? -9.886 -7.184 -10.066 1.00 98.75 108 THR A N 1
ATOM 874 C CA . THR A 1 108 ? -9.022 -7.142 -11.250 1.00 98.75 108 THR A CA 1
ATOM 875 C C . THR A 1 108 ? -8.604 -5.690 -11.497 1.00 98.75 108 THR A C 1
ATOM 877 O O . THR A 1 108 ? -9.462 -4.862 -11.816 1.00 98.75 108 THR A O 1
ATOM 880 N N . PRO A 1 109 ? -7.319 -5.333 -11.316 1.00 98.44 109 PRO A N 1
ATOM 881 C CA . PRO A 1 109 ? -6.829 -3.996 -11.607 1.00 98.44 109 PRO A CA 1
ATOM 882 C C . PRO A 1 109 ? -6.953 -3.724 -13.101 1.00 98.44 109 PRO A C 1
ATOM 884 O O . PRO A 1 109 ? -6.375 -4.439 -13.904 1.00 98.44 109 PRO A O 1
ATOM 887 N N . SER A 1 110 ? -7.668 -2.670 -13.475 1.00 98.44 110 SER A N 1
ATOM 888 C CA . SER A 1 110 ? -7.811 -2.253 -14.870 1.00 98.44 110 SER A CA 1
ATOM 889 C C . SER A 1 110 ? -6.991 -0.996 -15.151 1.00 98.44 110 SER A C 1
ATOM 891 O O . SER A 1 110 ? -6.692 -0.218 -14.240 1.00 98.44 110 SER A O 1
ATOM 893 N N . SER A 1 111 ? -6.657 -0.743 -16.418 1.00 97.94 111 SER A N 1
ATOM 894 C CA . SER A 1 111 ? -5.970 0.500 -16.806 1.00 97.94 111 SER A CA 1
ATOM 895 C C . SER A 1 111 ? -6.694 1.773 -16.305 1.00 97.94 111 SER A C 1
ATOM 897 O O . S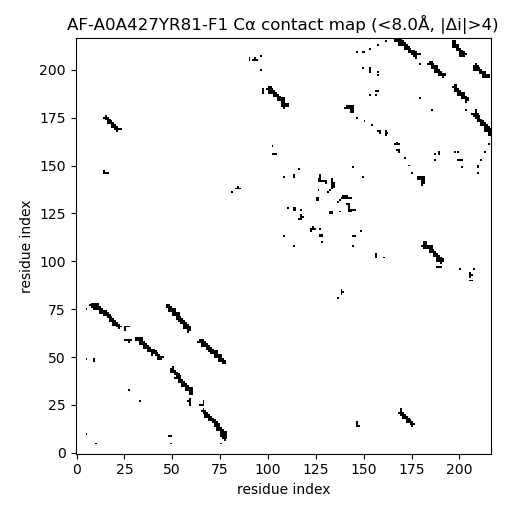ER A 1 111 ? -6.025 2.626 -15.712 1.00 97.94 111 SER A O 1
ATOM 899 N N . PRO A 1 112 ? -8.040 1.900 -16.391 1.00 98.44 112 PRO A N 1
ATOM 900 C CA . PRO A 1 112 ? -8.758 3.025 -15.786 1.00 98.44 112 PRO A CA 1
ATOM 901 C C . PRO A 1 112 ? -8.587 3.146 -14.266 1.00 98.44 112 PRO A C 1
ATOM 903 O O . PRO A 1 112 ? -8.492 4.265 -13.758 1.00 98.44 112 PRO A O 1
ATOM 906 N N . LEU A 1 113 ? -8.529 2.028 -13.529 1.00 98.31 113 LEU A N 1
ATOM 907 C CA . LEU A 1 113 ? -8.257 2.050 -12.087 1.00 98.31 113 LEU A CA 1
ATOM 908 C C . LEU A 1 113 ? -6.853 2.600 -11.809 1.00 98.31 113 LEU A C 1
ATOM 910 O O . LEU A 1 113 ? -6.706 3.505 -10.987 1.00 98.31 113 LEU A O 1
ATOM 914 N N . LEU A 1 114 ? -5.836 2.099 -12.519 1.00 98.50 114 LEU A N 1
ATOM 915 C CA . LEU A 1 114 ? -4.447 2.542 -12.350 1.00 98.50 114 LEU A CA 1
ATOM 916 C C . LEU A 1 114 ? -4.269 4.023 -12.713 1.00 98.50 114 LEU A C 1
ATOM 918 O O . LEU A 1 114 ? -3.561 4.751 -12.011 1.00 98.50 114 LEU A O 1
ATOM 922 N N . PHE A 1 115 ? -4.949 4.492 -13.761 1.00 98.00 115 PHE A N 1
ATOM 923 C CA . PHE A 1 115 ? -4.974 5.903 -14.140 1.00 98.00 115 PHE A CA 1
ATOM 924 C C . PHE A 1 115 ? -5.597 6.773 -13.040 1.00 98.00 115 PHE A C 1
ATOM 926 O O . PHE A 1 115 ? -4.972 7.729 -12.577 1.00 98.00 115 PHE A O 1
ATOM 933 N N . ARG A 1 116 ? -6.801 6.421 -12.568 1.00 98.06 116 ARG A N 1
ATOM 934 C CA . ARG A 1 116 ? -7.509 7.180 -11.522 1.00 98.06 116 ARG A CA 1
ATOM 935 C C . ARG A 1 116 ? -6.725 7.216 -10.218 1.00 98.06 116 ARG A C 1
ATOM 937 O O . ARG A 1 116 ? -6.629 8.272 -9.601 1.00 98.06 116 ARG A O 1
ATOM 944 N N . TYR A 1 117 ? -6.124 6.095 -9.823 1.00 98.06 117 TYR A N 1
ATOM 945 C CA . TYR A 1 117 ? -5.299 6.037 -8.622 1.00 98.06 117 TYR A CA 1
ATOM 946 C C . TYR A 1 117 ? -4.043 6.910 -8.754 1.00 98.06 117 TYR A C 1
ATOM 948 O O . TYR A 1 117 ? -3.707 7.655 -7.833 1.00 98.06 117 TYR A O 1
ATOM 956 N N . SER A 1 118 ? -3.381 6.883 -9.917 1.00 97.31 118 SER A N 1
ATOM 957 C CA . SER A 1 118 ? -2.251 7.775 -10.220 1.00 97.31 118 SER A CA 1
ATOM 958 C C . SER A 1 118 ? -2.643 9.249 -10.107 1.00 97.31 118 SER A C 1
ATOM 960 O O . SER A 1 118 ? -1.918 10.021 -9.485 1.00 97.31 118 SER A O 1
ATOM 962 N N . ALA A 1 119 ? -3.801 9.631 -10.654 1.00 97.00 119 ALA A N 1
ATOM 963 C CA . ALA A 1 119 ? -4.309 10.998 -10.579 1.00 97.00 119 ALA A CA 1
ATOM 964 C C . ALA A 1 119 ? -4.639 11.412 -9.134 1.00 97.00 119 ALA A C 1
ATOM 966 O O . ALA A 1 119 ? -4.162 12.445 -8.673 1.00 97.00 119 ALA A O 1
ATOM 967 N N . LEU A 1 120 ? -5.380 10.574 -8.399 1.00 96.62 120 LEU A N 1
ATOM 968 C CA . LEU A 1 120 ? -5.789 10.839 -7.015 1.00 96.62 120 LEU A CA 1
ATOM 969 C C . LEU A 1 120 ? -4.592 10.994 -6.066 1.00 96.62 120 LEU A C 1
ATOM 971 O O . LEU A 1 120 ? -4.623 11.798 -5.141 1.00 96.62 120 LEU A O 1
ATOM 975 N N . THR A 1 121 ? -3.533 10.218 -6.293 1.00 94.12 121 THR A N 1
ATOM 976 C CA . THR A 1 121 ? -2.347 10.190 -5.423 1.00 94.12 121 THR A CA 1
ATOM 977 C C . THR A 1 121 ? -1.188 11.042 -5.937 1.00 94.12 121 THR A C 1
ATOM 979 O O . THR A 1 121 ? -0.106 11.015 -5.346 1.00 94.12 121 THR A O 1
ATOM 982 N N . PHE A 1 122 ? -1.385 11.785 -7.034 1.00 93.69 122 PHE A N 1
ATOM 983 C CA . PHE A 1 122 ? -0.332 12.525 -7.740 1.00 93.69 122 PHE A CA 1
ATOM 984 C C . PHE A 1 122 ? 0.905 11.657 -8.049 1.00 93.69 122 PHE A C 1
ATOM 986 O O . PHE A 1 122 ? 2.052 12.109 -7.995 1.00 93.69 122 PHE A O 1
ATOM 993 N N . ASN A 1 123 ? 0.678 10.382 -8.373 1.00 92.19 123 ASN A N 1
ATOM 994 C CA . ASN A 1 123 ? 1.716 9.399 -8.655 1.00 92.19 123 ASN A CA 1
ATOM 995 C C . ASN A 1 123 ? 1.787 9.079 -10.153 1.00 92.19 123 ASN A C 1
ATOM 997 O O . ASN A 1 123 ? 1.297 8.052 -10.615 1.00 92.19 123 ASN A O 1
ATOM 1001 N N . GLY A 1 124 ? 2.445 9.957 -10.909 1.00 92.50 124 GLY A N 1
ATOM 1002 C CA . GLY A 1 124 ? 2.639 9.826 -12.356 1.00 92.50 1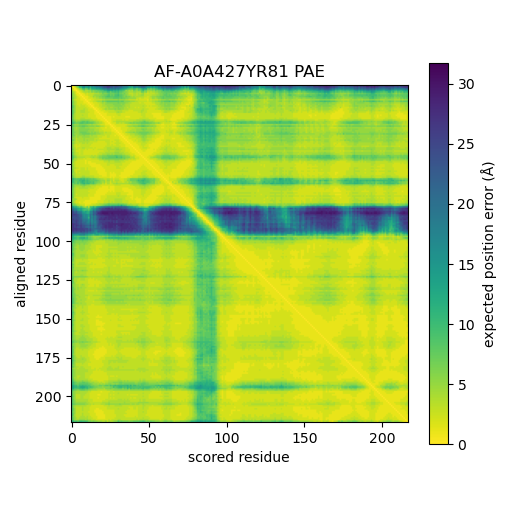24 GLY A CA 1
ATOM 1003 C C . GLY A 1 124 ? 3.819 8.942 -12.784 1.00 92.50 124 GLY A C 1
ATOM 1004 O O . GLY A 1 124 ? 4.456 9.248 -13.793 1.00 92.50 124 GLY A O 1
ATOM 1005 N N . HIS A 1 125 ? 4.172 7.883 -12.042 1.00 92.44 125 HIS A N 1
ATOM 1006 C CA . HIS A 1 125 ? 5.254 6.982 -12.467 1.00 92.44 125 HIS A CA 1
ATOM 1007 C C . HIS A 1 125 ? 4.838 6.175 -13.707 1.00 92.44 125 HIS A C 1
ATOM 1009 O O . HIS A 1 125 ? 3.810 5.500 -13.691 1.00 92.44 125 HIS A O 1
ATOM 1015 N N . LYS A 1 126 ? 5.666 6.201 -14.760 1.00 95.06 126 LYS A N 1
ATOM 1016 C CA . LYS A 1 126 ? 5.364 5.593 -16.071 1.00 95.06 126 LYS A CA 1
ATOM 1017 C C . LYS A 1 126 ? 4.986 4.118 -16.009 1.00 95.06 126 LYS A C 1
ATOM 1019 O O . LYS A 1 126 ? 4.157 3.674 -16.793 1.00 95.06 126 LYS A O 1
ATOM 1024 N N . ILE A 1 127 ? 5.507 3.384 -15.021 1.00 95.12 127 ILE A N 1
ATOM 1025 C CA . ILE A 1 127 ? 5.187 1.959 -14.855 1.00 95.12 127 ILE A CA 1
ATOM 1026 C C . ILE A 1 127 ? 3.691 1.650 -14.688 1.00 95.12 127 ILE A C 1
ATOM 1028 O O . ILE A 1 127 ? 3.291 0.501 -14.839 1.00 95.12 127 ILE A O 1
ATOM 1032 N N . HIS A 1 128 ? 2.880 2.656 -14.353 1.00 97.44 128 HIS A N 1
ATOM 1033 C CA . HIS A 1 128 ? 1.449 2.512 -14.105 1.00 97.44 128 HIS A CA 1
ATOM 1034 C C . HIS A 1 128 ? 0.566 2.826 -15.322 1.00 97.44 128 HIS A C 1
ATOM 1036 O O . HIS A 1 128 ? -0.631 2.555 -15.263 1.00 97.44 128 HIS A O 1
ATOM 1042 N N . TYR A 1 129 ? 1.107 3.415 -16.397 1.00 96.62 129 TYR A N 1
ATOM 1043 C CA . TYR A 1 129 ? 0.297 3.854 -17.547 1.00 96.62 129 TYR A CA 1
ATOM 1044 C C . TYR A 1 129 ? 0.974 3.748 -18.923 1.00 96.62 129 TYR A C 1
ATOM 1046 O O . TYR A 1 129 ? 0.273 3.770 -19.928 1.00 96.62 129 TYR A O 1
ATOM 1054 N N . ASP A 1 130 ? 2.301 3.629 -18.996 1.00 97.19 130 ASP A N 1
ATOM 1055 C CA . ASP A 1 130 ? 3.066 3.592 -20.247 1.00 97.19 130 ASP A CA 1
ATOM 1056 C C . ASP A 1 130 ? 3.600 2.168 -20.482 1.00 97.19 130 ASP A C 1
ATOM 1058 O O . ASP A 1 130 ? 4.613 1.764 -19.909 1.00 97.19 130 ASP A O 1
ATOM 1062 N N . ARG A 1 131 ? 2.876 1.376 -21.286 1.00 96.12 131 ARG A N 1
ATOM 1063 C CA . ARG A 1 131 ? 3.206 -0.038 -21.548 1.00 96.12 131 ARG A CA 1
ATOM 1064 C C . ARG A 1 131 ? 4.531 -0.220 -22.282 1.00 96.12 131 ARG A C 1
ATOM 1066 O O . ARG A 1 131 ? 5.209 -1.218 -22.046 1.00 96.12 131 ARG A O 1
ATOM 1073 N N . ASP A 1 132 ? 4.902 0.714 -23.148 1.00 96.12 132 ASP A N 1
ATOM 1074 C CA . ASP A 1 132 ? 6.153 0.624 -23.903 1.00 96.12 132 ASP A CA 1
ATOM 1075 C C . ASP A 1 132 ? 7.331 0.885 -22.966 1.00 96.12 132 ASP A C 1
ATOM 1077 O O . ASP A 1 132 ? 8.242 0.068 -22.874 1.00 96.12 132 ASP A O 1
ATOM 1081 N N . TRP A 1 133 ? 7.245 1.918 -22.122 1.00 93.62 133 TRP A N 1
ATOM 1082 C CA . TRP A 1 133 ? 8.236 2.146 -21.067 1.00 93.62 133 TRP A CA 1
ATOM 1083 C C . TRP A 1 133 ? 8.394 0.941 -20.128 1.00 93.62 133 TRP A C 1
ATOM 1085 O O . TRP A 1 133 ? 9.505 0.520 -19.799 1.00 93.62 133 TRP A O 1
ATOM 1095 N N . VAL A 1 134 ? 7.273 0.384 -19.670 1.00 93.12 134 VAL A N 1
ATOM 1096 C CA . VAL A 1 134 ? 7.243 -0.773 -18.766 1.00 93.12 134 VAL A CA 1
ATOM 1097 C C . VAL A 1 134 ? 7.986 -1.969 -19.351 1.00 93.12 134 V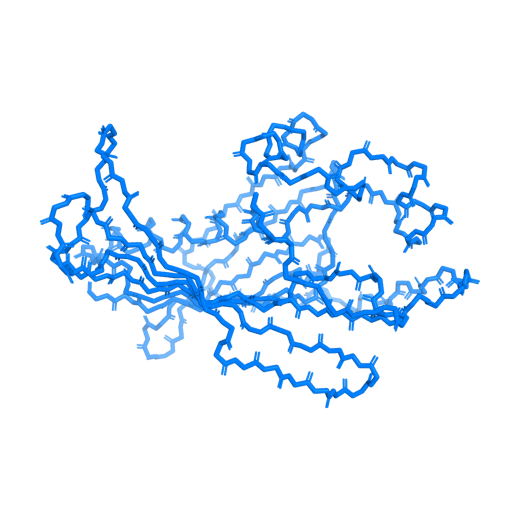AL A C 1
ATOM 1099 O O . VAL A 1 134 ? 8.783 -2.592 -18.642 1.00 93.12 134 VAL A O 1
ATOM 1102 N N . ARG A 1 135 ? 7.735 -2.280 -20.625 1.00 92.00 135 ARG A N 1
ATOM 1103 C CA . ARG A 1 135 ? 8.323 -3.434 -21.310 1.00 92.00 135 ARG A CA 1
ATOM 1104 C C . ARG A 1 135 ? 9.772 -3.177 -21.695 1.00 92.00 135 ARG A C 1
ATOM 1106 O O . ARG A 1 135 ? 10.647 -3.955 -21.316 1.00 92.00 135 ARG A O 1
ATOM 1113 N N . ASP A 1 136 ? 10.030 -2.059 -22.359 1.00 90.12 136 ASP A N 1
ATOM 1114 C CA . ASP A 1 136 ? 11.292 -1.822 -23.058 1.00 90.12 136 ASP A CA 1
ATOM 1115 C C . ASP A 1 136 ? 12.373 -1.218 -22.147 1.00 90.12 136 ASP A C 1
ATOM 1117 O O . ASP A 1 136 ? 13.565 -1.401 -22.394 1.00 90.12 136 ASP A O 1
ATOM 1121 N N . VAL A 1 137 ? 11.984 -0.531 -21.062 1.00 87.38 137 VAL A N 1
ATOM 1122 C CA . VAL A 1 137 ? 12.921 0.150 -20.142 1.00 87.38 137 VAL A CA 1
ATOM 1123 C C . VAL A 1 137 ? 12.989 -0.518 -18.765 1.00 87.38 137 VAL A C 1
ATOM 1125 O O . VAL A 1 137 ? 14.067 -0.638 -18.163 1.00 87.38 137 VAL A O 1
ATOM 1128 N N . GLU A 1 138 ? 11.846 -0.954 -18.232 1.00 86.88 138 GLU A N 1
ATOM 1129 C CA . GLU A 1 138 ? 11.764 -1.559 -16.892 1.00 86.88 138 GLU A CA 1
ATOM 1130 C C . GLU A 1 138 ? 11.763 -3.095 -16.916 1.00 86.88 138 GLU A C 1
ATOM 1132 O O . GLU A 1 138 ? 12.048 -3.718 -15.888 1.00 86.88 138 GLU A O 1
ATOM 1137 N N . GLY A 1 139 ? 11.524 -3.712 -18.080 1.00 88.00 139 GLY A N 1
ATOM 1138 C CA . GLY A 1 139 ? 11.574 -5.164 -18.269 1.00 88.00 139 GLY A CA 1
ATOM 1139 C C . GLY A 1 139 ? 10.421 -5.914 -17.599 1.00 88.00 139 GLY A C 1
ATOM 1140 O O . GLY A 1 139 ? 10.577 -7.075 -17.216 1.00 88.00 139 GLY A O 1
ATOM 1141 N N . HIS A 1 140 ? 9.287 -5.245 -17.399 1.00 92.19 140 HIS A N 1
ATOM 1142 C CA . HIS A 1 140 ? 8.064 -5.834 -16.865 1.00 92.19 140 HIS A CA 1
ATOM 1143 C C . HIS A 1 140 ? 7.136 -6.291 -18.007 1.00 92.19 140 HIS A C 1
ATOM 1145 O O . HIS A 1 140 ? 7.124 -5.664 -19.061 1.00 92.19 140 HIS A O 1
ATOM 1151 N N . PRO A 1 141 ? 6.336 -7.357 -17.821 1.00 94.00 141 PRO A N 1
ATOM 1152 C CA . PRO A 1 141 ? 5.447 -7.868 -18.866 1.00 94.00 141 PRO A CA 1
ATOM 1153 C C . PRO A 1 141 ? 4.280 -6.928 -19.208 1.00 94.00 141 PRO A C 1
ATOM 1155 O O . PRO A 1 141 ? 3.853 -6.899 -20.358 1.00 94.00 141 PRO A O 1
ATOM 1158 N N . ASP A 1 142 ? 3.756 -6.179 -18.232 1.00 96.69 142 ASP A N 1
ATOM 1159 C CA . ASP A 1 142 ? 2.658 -5.218 -18.414 1.00 96.69 142 ASP A CA 1
ATOM 1160 C C . ASP A 1 142 ? 2.648 -4.189 -17.266 1.00 96.69 142 ASP A C 1
ATOM 1162 O O . ASP A 1 142 ? 3.507 -4.241 -16.375 1.00 96.69 142 ASP A O 1
ATOM 1166 N N . LEU A 1 143 ? 1.708 -3.236 -17.296 1.00 98.06 143 LEU A N 1
ATOM 1167 C CA . LEU A 1 143 ? 1.562 -2.170 -16.306 1.00 98.06 143 LEU A CA 1
ATOM 1168 C C . LEU A 1 143 ? 1.580 -2.738 -14.887 1.00 98.06 143 LEU A C 1
ATOM 1170 O O . LEU A 1 143 ? 0.853 -3.677 -14.556 1.00 98.06 143 LEU A O 1
ATOM 1174 N N . VAL A 1 144 ? 2.408 -2.132 -14.042 1.00 97.69 144 VAL A N 1
ATOM 1175 C CA . VAL A 1 144 ? 2.610 -2.561 -12.662 1.00 97.69 144 VAL A CA 1
ATOM 1176 C C . VAL A 1 144 ? 1.549 -1.916 -11.778 1.00 97.69 144 VAL A C 1
ATOM 1178 O O . VAL A 1 144 ? 1.371 -0.697 -11.791 1.00 97.69 144 VAL A O 1
ATOM 1181 N N . VAL A 1 145 ? 0.871 -2.719 -10.964 1.00 98.19 145 VAL A N 1
ATOM 1182 C CA . VAL A 1 145 ? -0.081 -2.249 -9.950 1.00 98.19 145 VAL A CA 1
ATOM 1183 C C . VAL A 1 145 ? 0.668 -1.481 -8.862 1.00 98.19 145 VAL A C 1
ATOM 1185 O O . VAL A 1 145 ? 1.742 -1.889 -8.412 1.00 98.19 145 VAL A O 1
ATOM 1188 N N . HIS A 1 146 ? 0.117 -0.355 -8.405 1.00 97.62 146 HIS A N 1
ATOM 1189 C CA . HIS A 1 146 ? 0.748 0.434 -7.352 1.00 97.62 146 HIS A CA 1
ATOM 1190 C C . HIS A 1 146 ? 0.863 -0.377 -6.054 1.00 97.62 146 HIS A C 1
ATOM 1192 O O . HIS A 1 146 ? -0.130 -0.864 -5.510 1.00 97.62 146 HIS A O 1
ATOM 1198 N N . GLY A 1 147 ? 2.074 -0.428 -5.494 1.00 96.38 147 GLY A N 1
ATOM 1199 C CA . GLY A 1 147 ? 2.285 -0.831 -4.101 1.00 96.38 147 GLY A CA 1
ATOM 1200 C C . GLY A 1 147 ? 1.330 -0.116 -3.132 1.00 96.38 147 GLY A C 1
ATOM 1201 O O . GLY A 1 147 ? 0.647 -0.810 -2.382 1.00 96.38 147 GLY A O 1
ATOM 1202 N N . PRO A 1 148 ? 1.191 1.226 -3.186 1.00 96.19 148 PRO A N 1
ATOM 1203 C CA . PRO A 1 148 ? 0.269 1.936 -2.304 1.00 96.19 148 PRO A CA 1
ATOM 1204 C C . PRO A 1 148 ? -1.212 1.574 -2.517 1.00 96.19 148 PRO A C 1
ATOM 1206 O O . PRO A 1 148 ? -1.932 1.472 -1.530 1.00 96.19 148 PRO A O 1
ATOM 1209 N N . LEU A 1 149 ? -1.664 1.284 -3.747 1.00 97.94 149 LEU A N 1
ATOM 1210 C CA . LEU A 1 149 ? -3.033 0.790 -3.985 1.00 97.94 149 LEU A CA 1
ATOM 1211 C C . LEU A 1 149 ? -3.250 -0.548 -3.273 1.00 97.94 149 LEU A C 1
ATOM 1213 O O . LEU A 1 149 ? -4.240 -0.730 -2.570 1.00 97.94 149 LEU A O 1
ATOM 1217 N N . THR A 1 150 ? -2.285 -1.459 -3.406 1.00 98.19 150 THR A N 1
ATOM 1218 C CA . THR A 1 150 ? -2.330 -2.767 -2.743 1.00 98.19 150 THR A CA 1
ATOM 1219 C C . THR A 1 150 ? -2.363 -2.620 -1.223 1.00 98.19 150 THR A C 1
ATOM 1221 O O . THR A 1 150 ? -3.189 -3.254 -0.573 1.00 98.19 150 THR A O 1
ATOM 1224 N N . SER A 1 151 ? -1.512 -1.760 -0.647 1.00 97.69 151 SER A N 1
ATOM 1225 C CA . SER A 1 151 ? -1.529 -1.522 0.799 1.00 97.69 151 SER A CA 1
ATOM 1226 C C . SER A 1 151 ? -2.827 -0.865 1.258 1.00 97.69 151 SER A C 1
ATOM 1228 O O . SER A 1 151 ? -3.327 -1.247 2.303 1.00 97.69 151 SER A O 1
ATOM 1230 N N . THR A 1 152 ? -3.414 0.058 0.486 1.00 97.50 152 THR A N 1
ATOM 1231 C CA . THR A 1 152 ? -4.712 0.666 0.821 1.00 97.50 152 THR A CA 1
ATOM 1232 C C . THR A 1 152 ? -5.808 -0.393 0.923 1.00 97.50 152 THR A C 1
ATOM 1234 O O . THR A 1 152 ? -6.527 -0.417 1.915 1.00 97.50 152 THR A O 1
ATOM 1237 N N . LEU A 1 153 ? -5.910 -1.297 -0.057 1.00 98.56 153 LEU A N 1
ATOM 1238 C CA . LEU A 1 153 ? -6.940 -2.340 -0.047 1.00 98.56 153 LEU A CA 1
ATOM 1239 C C . LEU A 1 153 ? -6.708 -3.390 1.054 1.00 98.56 153 LEU A C 1
ATOM 1241 O O . LEU A 1 153 ? -7.665 -3.888 1.638 1.00 98.56 153 LEU A O 1
ATOM 1245 N N . LEU A 1 154 ? -5.450 -3.717 1.370 1.00 98.69 154 LEU A N 1
ATOM 1246 C CA . LEU A 1 154 ? -5.130 -4.591 2.505 1.00 98.69 154 LEU A CA 1
ATOM 1247 C C . LEU A 1 154 ? -5.445 -3.927 3.853 1.00 98.69 154 LEU A C 1
ATOM 1249 O O . LEU A 1 154 ? -5.957 -4.596 4.747 1.00 98.69 154 LEU A O 1
ATOM 1253 N N . THR A 1 155 ? -5.167 -2.630 4.001 1.00 98.44 155 THR A N 1
ATOM 1254 C CA . THR A 1 155 ? -5.555 -1.858 5.189 1.00 98.44 155 THR A CA 1
ATOM 1255 C C . THR A 1 155 ? -7.072 -1.833 5.347 1.00 98.44 155 THR A C 1
ATOM 1257 O O . THR A 1 155 ? -7.555 -2.037 6.456 1.00 98.44 155 THR A O 1
ATOM 1260 N N . GLU A 1 156 ? -7.821 -1.647 4.256 1.00 98.25 156 GLU A N 1
ATOM 1261 C CA . GLU A 1 156 ? -9.289 -1.681 4.272 1.00 98.25 156 GLU A CA 1
ATOM 1262 C C . GLU A 1 156 ? -9.811 -3.048 4.727 1.00 98.25 156 GLU A C 1
ATOM 1264 O O . GLU A 1 156 ? -10.616 -3.120 5.650 1.00 98.25 156 GLU A O 1
ATOM 1269 N N . LEU A 1 157 ? -9.280 -4.144 4.172 1.00 98.56 157 LEU A N 1
ATOM 1270 C CA . LEU A 1 157 ? -9.647 -5.498 4.599 1.00 98.56 157 LEU A CA 1
ATOM 1271 C C . LEU A 1 157 ? -9.362 -5.724 6.095 1.00 98.56 157 LEU A C 1
ATOM 1273 O O . LEU A 1 157 ? -10.177 -6.318 6.800 1.00 98.56 157 LEU A O 1
ATOM 1277 N N . ALA A 1 158 ? -8.226 -5.230 6.599 1.00 98.38 158 ALA A N 1
ATOM 1278 C CA . ALA A 1 158 ? -7.903 -5.286 8.024 1.00 98.38 158 ALA A CA 1
ATOM 1279 C C . ALA A 1 158 ? -8.868 -4.442 8.877 1.00 98.38 158 ALA A C 1
ATOM 1281 O O . ALA A 1 158 ? -9.256 -4.876 9.960 1.00 98.38 158 ALA A O 1
ATOM 1282 N N . ALA A 1 159 ? -9.275 -3.266 8.393 1.00 97.31 159 ALA A N 1
ATOM 1283 C CA . ALA A 1 159 ? -10.236 -2.397 9.065 1.00 97.31 159 ALA A CA 1
ATOM 1284 C C . ALA A 1 159 ? -11.645 -3.012 9.107 1.00 97.31 159 ALA A C 1
ATOM 1286 O O . ALA A 1 159 ? -12.292 -2.951 10.151 1.00 97.31 159 ALA A O 1
ATOM 1287 N N . THR A 1 160 ? -12.090 -3.675 8.033 1.00 98.00 160 THR A N 1
ATOM 1288 C CA . THR A 1 160 ? -13.343 -4.449 8.025 1.00 98.00 160 THR A CA 1
ATOM 1289 C C . THR A 1 160 ? -13.315 -5.535 9.101 1.00 98.00 160 THR A C 1
ATOM 1291 O O . THR A 1 160 ? -14.204 -5.586 9.944 1.00 98.00 160 THR A O 1
ATOM 1294 N N . ILE A 1 161 ? -12.244 -6.338 9.153 1.00 97.75 161 ILE A N 1
ATOM 1295 C CA . ILE A 1 161 ? -12.077 -7.388 10.174 1.00 97.75 161 ILE A CA 1
ATOM 1296 C C . ILE A 1 161 ? -12.059 -6.799 11.590 1.00 97.75 161 ILE A C 1
ATOM 1298 O O . ILE A 1 161 ? -12.596 -7.402 12.519 1.00 97.75 161 ILE A O 1
ATOM 1302 N N . ALA A 1 162 ? -11.432 -5.634 11.776 1.00 96.88 162 ALA A N 1
ATOM 1303 C CA . ALA A 1 162 ? -11.441 -4.936 13.056 1.00 96.88 162 ALA A CA 1
ATOM 1304 C C . ALA A 1 162 ? -12.873 -4.575 13.469 1.00 96.88 162 ALA A C 1
ATOM 1306 O O . ALA A 1 162 ? -13.293 -4.925 14.572 1.00 96.88 162 ALA A O 1
ATOM 1307 N N . SER A 1 163 ? -13.629 -3.960 12.557 1.00 96.69 163 SER A N 1
ATOM 1308 C CA . SER A 1 163 ? -15.020 -3.566 12.781 1.00 96.69 163 SER A CA 1
ATOM 1309 C C . SER A 1 163 ? -15.919 -4.761 13.105 1.00 96.69 163 SER A C 1
ATOM 1311 O O . SER A 1 163 ? -16.691 -4.689 14.058 1.00 96.69 163 SER A O 1
ATOM 1313 N N . ASP A 1 164 ? -15.781 -5.878 12.385 1.00 96.88 164 ASP A N 1
ATOM 1314 C CA . ASP A 1 164 ? -16.549 -7.110 12.633 1.00 96.88 164 ASP A CA 1
ATOM 1315 C C . ASP A 1 164 ? -16.295 -7.687 14.037 1.00 96.88 164 ASP A C 1
ATOM 1317 O O . ASP A 1 164 ? -17.157 -8.344 14.620 1.00 96.88 164 ASP A O 1
ATOM 1321 N N . LYS A 1 165 ? -15.114 -7.413 14.607 1.00 95.81 165 LYS A N 1
ATOM 1322 C CA . LYS A 1 165 ? -14.731 -7.794 15.974 1.00 95.81 165 LYS A CA 1
ATOM 1323 C C . LYS A 1 165 ? -15.064 -6.728 17.026 1.00 95.81 165 LYS A C 1
ATOM 1325 O O . LYS A 1 165 ? -14.730 -6.922 18.192 1.00 95.81 165 LYS A O 1
ATOM 1330 N N . GLY A 1 166 ? -15.671 -5.602 16.642 1.00 96.94 166 GLY A N 1
ATOM 1331 C CA . GLY A 1 166 ? -15.903 -4.461 17.535 1.00 96.94 166 GLY A CA 1
ATOM 1332 C C . GLY A 1 166 ? -14.611 -3.772 17.994 1.00 96.94 166 GLY A C 1
ATOM 1333 O O . GLY A 1 166 ? -14.560 -3.224 19.092 1.00 96.94 166 GLY A O 1
ATOM 1334 N N . ARG A 1 167 ? -13.555 -3.839 17.177 1.00 96.06 167 ARG A N 1
ATOM 1335 C CA . ARG A 1 167 ? -12.210 -3.308 17.443 1.00 96.06 167 ARG A CA 1
ATOM 1336 C C . ARG A 1 167 ? -11.841 -2.232 16.428 1.00 96.06 167 ARG A C 1
ATOM 1338 O O . ARG A 1 167 ? -12.499 -2.056 15.406 1.00 96.06 167 ARG A O 1
ATOM 1345 N N . THR A 1 168 ? -10.737 -1.539 16.678 1.00 95.12 168 THR A N 1
ATOM 1346 C CA . THR A 1 168 ? -10.158 -0.569 15.737 1.00 95.12 168 THR A CA 1
ATOM 1347 C C . THR A 1 168 ? -8.763 -0.989 15.295 1.00 95.12 168 THR A C 1
ATOM 1349 O O . THR A 1 168 ? -8.068 -1.734 15.988 1.00 95.12 168 THR A O 1
ATOM 1352 N N . LEU A 1 169 ? 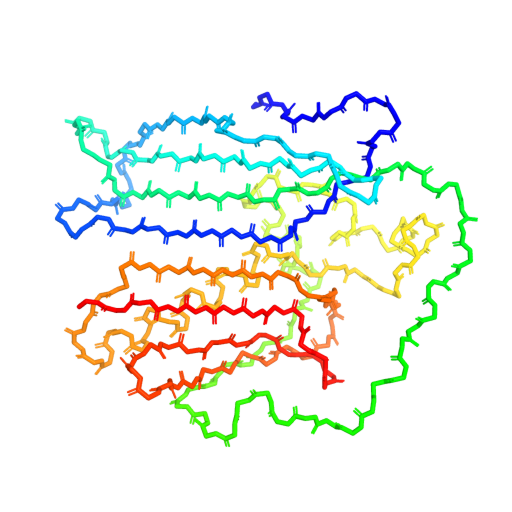-8.340 -0.526 14.119 1.00 96.00 169 LEU A N 1
ATOM 1353 C CA . LEU A 1 169 ? -6.992 -0.774 13.620 1.00 96.00 169 LEU A CA 1
ATOM 1354 C C . LEU A 1 169 ? -5.995 0.132 14.359 1.00 96.00 169 LEU A C 1
ATOM 1356 O O . LEU A 1 169 ? -6.099 1.356 14.309 1.00 96.00 169 LEU A O 1
ATOM 1360 N N . GLU A 1 170 ? -5.025 -0.464 15.048 1.00 96.69 170 GLU A N 1
ATOM 1361 C CA . GLU A 1 170 ? -3.986 0.271 15.778 1.00 96.69 170 GLU A CA 1
ATOM 1362 C C . GLU A 1 170 ? -2.748 0.481 14.907 1.00 96.69 170 GLU A C 1
ATOM 1364 O O . GLU A 1 170 ? -2.216 1.591 14.808 1.00 96.69 170 GLU A O 1
ATOM 1369 N N . ARG A 1 171 ? -2.292 -0.601 14.268 1.00 97.94 171 ARG A N 1
ATOM 1370 C CA . ARG A 1 171 ? -1.062 -0.637 13.481 1.00 97.94 171 ARG A CA 1
ATOM 1371 C C . ARG A 1 171 ? -1.225 -1.545 12.273 1.00 97.94 171 ARG A C 1
ATOM 1373 O O . ARG A 1 171 ? -1.854 -2.595 12.366 1.00 97.94 171 ARG A O 1
ATOM 1380 N N . PHE A 1 172 ? -0.613 -1.154 11.164 1.00 98.62 172 PHE A N 1
ATOM 1381 C CA . PHE A 1 172 ? -0.555 -1.939 9.937 1.00 98.62 172 PHE A CA 1
ATOM 1382 C C . PHE A 1 172 ? 0.859 -1.886 9.368 1.00 98.62 172 PHE A C 1
ATOM 1384 O O . PHE A 1 172 ? 1.326 -0.815 8.991 1.00 98.62 172 PHE A O 1
ATOM 1391 N N . ASP A 1 173 ? 1.539 -3.021 9.286 1.00 98.50 173 ASP A N 1
ATOM 1392 C CA . ASP A 1 173 ? 2.868 -3.156 8.691 1.00 98.50 173 ASP A CA 1
ATOM 1393 C C . ASP A 1 173 ? 2.757 -3.913 7.379 1.00 98.50 173 ASP A C 1
ATOM 1395 O O . ASP A 1 173 ? 2.045 -4.909 7.302 1.00 98.50 173 ASP A O 1
ATOM 1399 N N . TYR A 1 174 ? 3.483 -3.489 6.347 1.00 98.38 174 TYR A N 1
ATOM 1400 C CA . TYR A 1 174 ? 3.444 -4.165 5.057 1.00 98.38 174 TYR A CA 1
ATOM 1401 C C . TYR A 1 174 ? 4.780 -4.140 4.327 1.00 98.38 174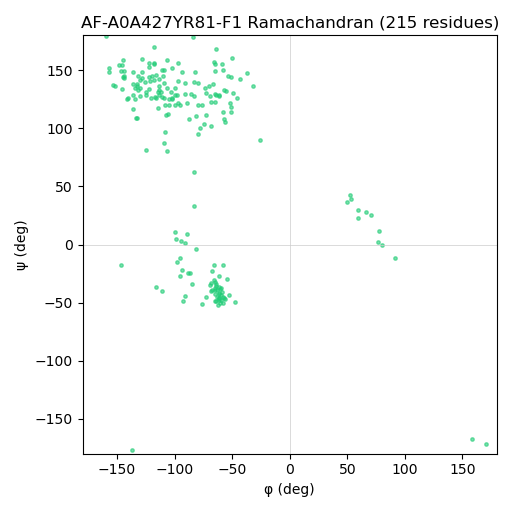 TYR A C 1
ATOM 1403 O O . TYR A 1 174 ? 5.622 -3.253 4.491 1.00 98.38 174 TYR A O 1
ATOM 1411 N N . ARG A 1 175 ? 4.958 -5.132 3.458 1.00 97.81 175 ARG A N 1
ATOM 1412 C CA . ARG A 1 175 ? 6.143 -5.297 2.624 1.00 97.81 175 ARG A CA 1
ATOM 1413 C C . ARG A 1 175 ? 5.755 -5.789 1.239 1.00 97.81 175 ARG A C 1
ATOM 1415 O O . ARG A 1 175 ? 5.139 -6.845 1.101 1.00 97.81 175 ARG A O 1
ATOM 1422 N N . ALA A 1 176 ? 6.178 -5.052 0.217 1.00 95.38 176 ALA A N 1
ATOM 1423 C CA . ALA A 1 176 ? 6.097 -5.493 -1.167 1.00 95.38 176 ALA A CA 1
ATOM 1424 C C . ALA A 1 176 ? 7.151 -6.583 -1.421 1.00 95.38 176 ALA A C 1
ATOM 1426 O O . ALA A 1 176 ? 8.325 -6.433 -1.071 1.00 95.38 176 ALA A O 1
ATOM 1427 N N . THR A 1 177 ? 6.727 -7.694 -2.013 1.00 94.88 177 THR A N 1
ATOM 1428 C CA . THR A 1 177 ? 7.571 -8.867 -2.279 1.00 94.88 177 THR A CA 1
ATOM 1429 C C . THR A 1 177 ? 7.726 -9.147 -3.766 1.00 94.88 177 THR A C 1
ATOM 1431 O O . THR A 1 177 ? 8.824 -9.510 -4.186 1.00 94.88 177 THR A O 1
ATOM 1434 N N . SER A 1 178 ? 6.672 -8.926 -4.554 1.00 94.12 178 SER A N 1
ATOM 1435 C CA . SER A 1 178 ? 6.672 -9.132 -6.007 1.00 94.12 178 SER A CA 1
ATOM 1436 C C . SER A 1 178 ? 5.760 -8.107 -6.695 1.00 94.12 178 SER A C 1
ATOM 1438 O O . SER A 1 178 ? 4.777 -7.679 -6.090 1.00 94.12 178 SER A O 1
ATOM 1440 N N . PRO A 1 179 ? 6.056 -7.689 -7.938 1.00 95.25 179 PRO A N 1
ATOM 1441 C CA . PRO A 1 179 ? 5.128 -6.873 -8.718 1.00 95.25 179 PRO A CA 1
ATOM 1442 C C . PRO A 1 179 ? 3.852 -7.661 -9.043 1.00 95.25 179 PRO A C 1
ATOM 1444 O O . PRO A 1 179 ? 3.902 -8.875 -9.225 1.00 95.25 179 PRO A O 1
ATOM 1447 N N . MET A 1 180 ? 2.737 -6.944 -9.146 1.00 97.69 180 MET A N 1
ATOM 1448 C CA . MET A 1 180 ? 1.474 -7.436 -9.700 1.00 97.69 180 MET A CA 1
ATOM 1449 C C . MET A 1 180 ? 1.126 -6.602 -10.931 1.00 97.69 180 MET A C 1
ATOM 1451 O O . MET A 1 180 ? 1.588 -5.463 -11.055 1.00 97.69 180 MET A O 1
ATOM 1455 N N . TYR A 1 181 ? 0.322 -7.160 -11.825 1.00 98.38 181 TYR A N 1
ATOM 1456 C CA . TYR A 1 181 ? 0.070 -6.628 -13.157 1.00 98.38 181 TYR A CA 1
ATOM 1457 C C . TYR A 1 181 ? -1.410 -6.358 -13.407 1.00 98.38 181 TYR A C 1
ATOM 1459 O O . TYR A 1 181 ? -2.283 -6.979 -12.798 1.00 98.38 181 TYR A O 1
ATOM 1467 N N . VAL A 1 182 ? -1.661 -5.397 -14.295 1.00 98.44 182 VAL A N 1
ATOM 1468 C CA . VAL A 1 182 ? -2.993 -5.041 -14.798 1.00 98.44 182 VAL A CA 1
ATOM 1469 C C . VAL A 1 182 ? -3.682 -6.233 -15.480 1.00 98.44 182 VAL A C 1
ATOM 1471 O O . VAL A 1 182 ? -3.018 -7.149 -15.959 1.00 98.44 182 VAL A O 1
ATOM 1474 N N . ASP A 1 183 ? -5.013 -6.202 -15.517 1.00 98.06 183 ASP A N 1
ATOM 1475 C CA . ASP A 1 183 ? -5.906 -7.136 -16.213 1.00 98.06 183 ASP A CA 1
ATOM 1476 C C . ASP A 1 183 ? -5.775 -8.608 -15.762 1.00 98.06 183 ASP A C 1
ATOM 1478 O O . ASP A 1 183 ? -6.163 -9.534 -16.472 1.00 98.06 183 ASP A O 1
ATOM 1482 N N . ARG A 1 184 ? -5.262 -8.826 -14.543 1.00 97.88 184 ARG A N 1
ATOM 1483 C CA . ARG A 1 184 ? -5.127 -10.137 -13.889 1.00 97.88 184 ARG A CA 1
ATOM 1484 C C . ARG A 1 184 ? -5.668 -10.075 -12.468 1.00 97.88 184 ARG A C 1
ATOM 1486 O O . ARG A 1 184 ? -5.310 -9.164 -11.724 1.00 97.88 184 ARG A O 1
ATOM 1493 N N . GLU A 1 185 ? -6.491 -11.039 -12.072 1.00 98.38 185 GLU A N 1
ATOM 1494 C CA . GLU A 1 185 ? -7.110 -11.044 -10.743 1.00 98.38 185 GLU A CA 1
ATOM 1495 C C . GLU A 1 185 ? -6.061 -10.993 -9.620 1.00 98.38 185 GLU A C 1
ATOM 1497 O O . GLU A 1 185 ? -5.067 -11.719 -9.627 1.00 98.38 185 GLU A O 1
ATOM 1502 N N . VAL A 1 186 ? -6.295 -10.114 -8.647 1.00 98.56 186 VAL A N 1
ATOM 1503 C CA . VAL A 1 186 ? -5.557 -10.037 -7.390 1.00 98.56 186 VAL A CA 1
ATOM 1504 C C . VAL A 1 186 ? -6.487 -10.483 -6.272 1.00 98.56 186 VAL A C 1
ATOM 1506 O O . VAL A 1 186 ? -7.577 -9.932 -6.088 1.00 98.56 186 VAL A O 1
ATOM 1509 N N . ARG A 1 187 ? -6.024 -11.446 -5.481 1.00 98.31 187 ARG A N 1
ATOM 1510 C CA . ARG A 1 187 ? -6.710 -11.954 -4.300 1.00 98.31 187 ARG A CA 1
ATOM 1511 C C . ARG A 1 187 ? -6.042 -11.434 -3.036 1.00 98.31 187 ARG A C 1
ATOM 1513 O O . ARG A 1 187 ? -4.870 -11.692 -2.772 1.00 98.31 187 ARG A O 1
ATOM 1520 N N . LEU A 1 188 ? -6.809 -10.716 -2.232 1.00 98.62 188 LEU A N 1
ATOM 1521 C CA . LEU A 1 188 ? -6.455 -10.342 -0.873 1.00 98.62 188 LEU A CA 1
ATOM 1522 C C . LEU A 1 188 ? -6.977 -11.418 0.070 1.00 98.62 188 LEU A C 1
ATOM 1524 O O . LEU A 1 188 ? -8.138 -11.821 -0.009 1.00 98.62 188 LEU A O 1
ATOM 1528 N N . ILE A 1 189 ? -6.109 -11.907 0.942 1.00 98.38 189 ILE A N 1
ATOM 1529 C CA . ILE A 1 189 ? -6.411 -13.006 1.854 1.00 98.38 189 ILE A CA 1
ATOM 1530 C C . ILE A 1 189 ? -5.985 -12.563 3.243 1.00 98.38 189 ILE A C 1
ATOM 1532 O O . ILE A 1 189 ? -4.837 -12.156 3.422 1.00 98.38 189 ILE A O 1
ATOM 1536 N N . ALA A 1 190 ? -6.889 -12.665 4.210 1.00 98.31 190 ALA A N 1
ATOM 1537 C CA . ALA A 1 190 ? -6.607 -12.430 5.614 1.00 98.31 190 ALA A CA 1
ATOM 1538 C C . ALA A 1 190 ? -6.736 -13.731 6.408 1.00 98.31 190 ALA A C 1
ATOM 1540 O O . ALA A 1 190 ? -7.620 -14.548 6.156 1.00 98.31 190 ALA A O 1
ATOM 1541 N N . GLY A 1 191 ? -5.857 -13.905 7.380 1.00 97.25 191 GLY A N 1
ATOM 1542 C CA . GLY A 1 191 ? -5.865 -14.952 8.390 1.00 97.25 191 GLY A CA 1
ATOM 1543 C C . GLY A 1 191 ? -5.527 -14.350 9.744 1.00 97.25 191 GLY A C 1
ATOM 1544 O O . GLY A 1 191 ? -5.312 -13.145 9.870 1.00 97.25 191 GLY A O 1
ATOM 1545 N N . GLU A 1 192 ? -5.435 -15.201 10.751 1.00 95.25 192 GLU A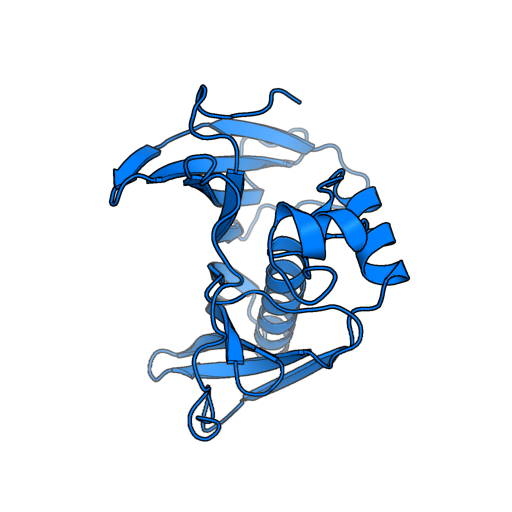 N 1
ATOM 1546 C CA . GLU A 1 192 ? -5.090 -14.804 12.111 1.00 95.25 192 GLU A CA 1
ATOM 1547 C C . GLU A 1 192 ? -4.013 -15.747 12.638 1.00 95.25 192 GLU A C 1
ATOM 1549 O O . GLU A 1 192 ? -4.059 -16.954 12.379 1.00 95.25 192 GLU A O 1
ATOM 1554 N N . ASP A 1 193 ? -2.999 -15.192 13.298 1.00 91.00 193 ASP A N 1
ATOM 1555 C CA . ASP A 1 193 ? -2.001 -16.002 13.990 1.00 91.00 193 ASP A CA 1
ATOM 1556 C C . ASP A 1 193 ? -2.466 -16.396 15.401 1.00 91.00 193 ASP A C 1
ATOM 1558 O O . ASP A 1 193 ? -3.557 -16.051 15.849 1.00 91.00 193 ASP A O 1
ATOM 1562 N N . GLN A 1 194 ? -1.634 -17.163 16.109 1.00 88.00 194 GLN A N 1
ATOM 1563 C CA . GLN A 1 194 ? -1.953 -17.653 17.454 1.00 88.00 194 GLN A CA 1
ATOM 1564 C C . GLN A 1 194 ? -2.056 -16.530 18.501 1.00 88.00 194 GLN A C 1
ATOM 1566 O O . GLN A 1 194 ? -2.626 -16.750 19.565 1.00 88.00 194 GLN A O 1
ATOM 1571 N N . GLU A 1 195 ? -1.518 -15.341 18.212 1.00 87.25 195 GLU A N 1
ATOM 1572 C CA . GLU A 1 195 ? -1.561 -14.165 19.089 1.00 87.25 195 GLU A CA 1
ATOM 1573 C C . GLU A 1 195 ? -2.742 -13.235 18.757 1.00 87.25 195 GLU A C 1
ATOM 1575 O O . GLU A 1 195 ? -2.880 -12.170 19.360 1.00 87.25 195 GLU A O 1
ATOM 1580 N N . GLY A 1 196 ? -3.592 -13.605 17.793 1.00 86.75 196 GLY A N 1
ATOM 1581 C CA . GLY A 1 196 ? -4.733 -12.797 17.370 1.00 86.75 196 GLY A CA 1
ATOM 1582 C C . GLY A 1 196 ? -4.372 -11.620 16.456 1.00 86.75 196 GLY A C 1
ATOM 1583 O O . GLY A 1 196 ? -5.208 -10.739 16.229 1.00 86.75 196 GLY A O 1
ATOM 1584 N N . LYS A 1 197 ? -3.139 -11.559 15.926 1.00 94.50 197 LYS A N 1
ATOM 1585 C CA . LYS A 1 197 ? -2.783 -10.553 14.913 1.00 94.50 197 LYS A CA 1
ATOM 1586 C C . LYS A 1 197 ? -3.300 -11.000 13.558 1.00 94.50 197 LYS A C 1
ATOM 1588 O O . LYS A 1 197 ? -3.182 -12.165 13.167 1.00 94.50 197 LYS A O 1
ATOM 1593 N N . VAL A 1 198 ? -3.830 -10.045 12.804 1.00 97.94 198 VAL A N 1
ATOM 1594 C CA . VAL A 1 198 ? -4.340 -10.316 11.462 1.00 97.94 198 VAL A CA 1
ATOM 1595 C C . VAL A 1 198 ? -3.156 -10.376 10.503 1.00 97.94 198 VAL A C 1
ATOM 1597 O O . VAL A 1 198 ? -2.412 -9.408 10.356 1.00 97.94 198 VAL A O 1
ATOM 1600 N N . GLN A 1 199 ? -2.976 -11.513 9.841 1.00 98.06 199 GLN A N 1
ATOM 1601 C CA . GLN A 1 199 ? -1.973 -11.718 8.798 1.00 98.06 199 GLN A CA 1
ATOM 1602 C C . GLN A 1 199 ? -2.650 -11.557 7.442 1.00 98.06 199 GLN A C 1
ATOM 1604 O O . GLN A 1 199 ? -3.666 -12.199 7.193 1.00 98.06 199 GLN A O 1
ATOM 1609 N N . LEU A 1 200 ? -2.107 -10.725 6.556 1.00 98.44 200 LEU A N 1
ATOM 1610 C CA . LEU A 1 200 ? -2.699 -10.474 5.245 1.00 98.44 200 LEU A CA 1
ATOM 1611 C C . LEU A 1 200 ? -1.695 -10.665 4.113 1.00 98.44 200 LEU A C 1
ATOM 1613 O O . LEU A 1 200 ? -0.500 -10.387 4.245 1.00 98.44 200 LEU A O 1
ATOM 1617 N N . VAL A 1 201 ? -2.193 -11.102 2.961 1.00 98.31 201 VAL A N 1
ATOM 1618 C CA . VAL A 1 201 ? -1.423 -11.156 1.719 1.00 98.31 201 VAL A CA 1
ATOM 1619 C C . VAL A 1 201 ? -2.237 -10.635 0.542 1.00 98.31 201 VAL A C 1
ATOM 1621 O O . VAL A 1 201 ? -3.451 -10.815 0.499 1.00 98.31 201 VAL A O 1
ATOM 1624 N N . ALA A 1 202 ? -1.549 -10.037 -0.428 1.00 98.25 202 ALA A N 1
ATOM 1625 C CA . ALA A 1 202 ? -2.049 -9.865 -1.787 1.00 98.25 202 ALA A CA 1
ATOM 1626 C C . ALA A 1 202 ? -1.337 -10.869 -2.696 1.00 98.25 202 ALA A C 1
ATOM 1628 O O . ALA A 1 202 ? -0.101 -10.919 -2.725 1.00 98.25 202 ALA A O 1
ATOM 1629 N N . GLU A 1 203 ? -2.113 -11.671 -3.409 1.00 96.81 203 GLU A N 1
ATOM 1630 C CA . GLU A 1 203 ? -1.653 -12.753 -4.268 1.00 96.81 203 GLU A CA 1
ATOM 1631 C C . GLU A 1 203 ? -2.218 -12.586 -5.681 1.00 96.81 203 GLU A C 1
ATOM 1633 O O . GLU A 1 203 ? -3.364 -12.181 -5.853 1.00 96.81 203 GLU A O 1
ATOM 1638 N N . GLN A 1 204 ? -1.397 -12.867 -6.687 1.00 95.75 204 GLN A N 1
ATOM 1639 C CA . GLN A 1 204 ? -1.787 -12.887 -8.093 1.00 95.75 204 GLN A CA 1
ATOM 1640 C C . GLN A 1 204 ? -1.081 -14.068 -8.756 1.00 95.75 204 GLN A C 1
ATOM 1642 O O . GLN A 1 204 ? 0.143 -14.184 -8.665 1.00 95.75 204 GLN A O 1
ATOM 1647 N N . GLU A 1 205 ? -1.845 -14.945 -9.408 1.00 93.50 205 GLU A N 1
ATOM 1648 C CA . GLU A 1 205 ? -1.327 -16.111 -10.144 1.00 93.50 205 GLU A CA 1
ATOM 1649 C C . GLU A 1 205 ? -0.398 -17.013 -9.296 1.00 93.50 205 GLU A C 1
ATOM 1651 O O . GLU A 1 205 ? 0.627 -17.511 -9.760 1.00 93.50 205 GLU A O 1
ATOM 1656 N N . GLY A 1 206 ? -0.727 -17.208 -8.017 1.00 90.50 206 GLY A N 1
ATOM 1657 C CA . GLY A 1 206 ? 0.053 -18.002 -7.064 1.00 90.50 206 GLY A CA 1
ATOM 1658 C C . GLY A 1 206 ? 1.263 -17.277 -6.463 1.00 90.50 206 GLY A C 1
ATOM 1659 O O . GLY A 1 206 ? 1.970 -17.854 -5.630 1.00 90.50 206 GLY A O 1
ATOM 1660 N N . VAL A 1 207 ? 1.514 -16.018 -6.837 1.00 92.75 207 VAL A N 1
ATOM 1661 C CA . VAL A 1 207 ? 2.629 -15.207 -6.326 1.00 92.75 207 VAL A CA 1
ATOM 1662 C C . VAL A 1 207 ? 2.144 -14.210 -5.295 1.00 92.75 207 VAL A C 1
ATOM 1664 O O . VAL A 1 207 ? 1.315 -13.350 -5.574 1.00 92.75 207 VAL A O 1
ATOM 1667 N N . VAL A 1 208 ? 2.755 -14.237 -4.111 1.00 96.12 208 VAL A N 1
ATOM 1668 C CA . VAL A 1 208 ? 2.545 -13.186 -3.112 1.00 96.12 208 VAL A CA 1
ATOM 1669 C C . VAL A 1 208 ? 3.260 -11.907 -3.558 1.00 96.12 208 VAL A C 1
ATOM 1671 O O . VAL A 1 208 ? 4.498 -11.842 -3.586 1.00 96.12 208 VAL A O 1
ATOM 1674 N N . GLY A 1 209 ? 2.471 -10.889 -3.898 1.00 96.19 209 GLY A N 1
ATOM 1675 C CA . GLY A 1 209 ? 2.926 -9.550 -4.263 1.00 96.19 209 GLY A CA 1
ATOM 1676 C C . GLY A 1 209 ? 3.166 -8.649 -3.054 1.00 96.19 209 GLY A C 1
ATOM 1677 O O . GLY A 1 209 ? 4.115 -7.862 -3.041 1.00 96.19 209 GLY A O 1
ATOM 1678 N N . MET A 1 210 ? 2.365 -8.809 -1.998 1.00 98.19 210 MET A N 1
ATOM 1679 C CA . MET A 1 210 ? 2.518 -8.067 -0.746 1.00 98.19 210 MET A CA 1
ATOM 1680 C C . MET A 1 210 ? 2.149 -8.934 0.455 1.00 98.19 210 MET A C 1
ATOM 1682 O O . MET A 1 210 ? 1.219 -9.735 0.388 1.00 98.19 210 MET A O 1
ATOM 1686 N N . LYS A 1 211 ? 2.872 -8.745 1.559 1.00 98.12 211 LYS A N 1
ATOM 1687 C CA . LYS A 1 211 ? 2.526 -9.275 2.883 1.00 98.12 211 LYS A CA 1
ATOM 1688 C C . LYS A 1 211 ? 2.251 -8.121 3.828 1.00 98.12 211 LYS A C 1
ATOM 1690 O O . LYS A 1 211 ? 2.936 -7.101 3.731 1.00 98.12 211 LYS A O 1
ATOM 1695 N N . ALA A 1 212 ? 1.316 -8.304 4.746 1.00 98.38 212 ALA A N 1
ATOM 1696 C CA . ALA A 1 212 ? 1.028 -7.347 5.793 1.00 98.38 212 ALA A CA 1
ATOM 1697 C C . ALA A 1 212 ? 0.628 -8.031 7.103 1.00 98.38 212 ALA A C 1
ATOM 1699 O O . ALA A 1 212 ? 0.188 -9.179 7.111 1.00 98.38 212 ALA A O 1
ATOM 1700 N N . THR A 1 213 ? 0.770 -7.299 8.198 1.00 98.31 213 THR A N 1
ATOM 1701 C CA . THR A 1 213 ? 0.282 -7.683 9.520 1.00 98.31 213 THR A CA 1
ATOM 1702 C C . THR A 1 213 ? -0.442 -6.489 10.123 1.00 98.31 213 THR A C 1
ATOM 1704 O O . THR A 1 213 ? 0.031 -5.357 10.010 1.00 98.31 213 THR A O 1
ATOM 1707 N N . ALA A 1 214 ? -1.579 -6.736 10.762 1.00 98.50 214 ALA A N 1
ATOM 1708 C CA . ALA A 1 214 ? -2.358 -5.725 11.453 1.00 98.50 214 ALA A CA 1
ATOM 1709 C C . ALA A 1 214 ? -2.549 -6.083 12.930 1.00 98.50 214 ALA A C 1
ATOM 1711 O O . ALA A 1 214 ? -2.925 -7.208 13.272 1.00 98.50 214 ALA A O 1
ATOM 1712 N N . THR A 1 215 ? -2.325 -5.089 13.787 1.00 97.81 215 THR A N 1
ATOM 1713 C CA . THR A 1 215 ? -2.673 -5.134 15.208 1.00 97.81 215 THR A CA 1
ATOM 1714 C C . THR A 1 215 ? -3.972 -4.374 15.405 1.00 97.81 215 THR A C 1
ATOM 1716 O O . THR A 1 215 ? -4.113 -3.231 14.961 1.00 97.81 215 THR A O 1
ATOM 1719 N N . LEU A 1 216 ? -4.919 -5.030 16.065 1.00 96.06 216 LEU A N 1
ATOM 1720 C CA . LEU A 1 216 ? -6.208 -4.462 16.424 1.00 96.06 216 LEU A CA 1
ATOM 1721 C C . LEU A 1 216 ? -6.183 -4.077 17.904 1.00 96.06 216 LEU A C 1
ATOM 1723 O O . LEU A 1 216 ? -5.513 -4.754 18.691 1.00 96.06 216 LEU A O 1
ATOM 1727 N N . ARG A 1 217 ? -6.967 -3.071 18.283 1.00 92.88 217 ARG A N 1
ATOM 1728 C CA . ARG A 1 217 ? -7.257 -2.722 19.677 1.00 92.88 217 ARG A CA 1
ATOM 1729 C C . ARG A 1 217 ? -8.751 -2.772 19.930 1.00 92.88 217 ARG A C 1
ATOM 1731 O O . ARG A 1 217 ? -9.512 -2.155 19.150 1.00 92.88 217 ARG A O 1
#

Mean predicted aligned error: 5.4 Å

Secondary structure (DSSP, 8-state):
-----PPTT--EEEEEEEEEEE-TT----TT--EEEEEEEEEEEEETTEEEEEEEEEEEETT-SS-SEEEEEEEEEE---TT----PPP---S---SSSS-SEEEEE---HHHHHHHHHHTT---GGGT-HHHHHHTT--SSPBPPHHHHHHHHHHHHHHHHHHTT--EEEEEEEE-S--BTTS-EEEEEEE-TTSPEEEEEEETTEEEEEEEEEE-

Nearest PDB structures (foldseek):
  8huc-assembly1_A  TM=8.886E-01  e=1.095E-17  Pseudomonas aeruginosa UCBPP-PA14
  8khg-assembly1_B  TM=8.782E-01  e=5.937E-17  Pseudomonas aeruginosa
  1s9c-assembly5_I  TM=7.834E-01  e=5.891E-12  Homo sapiens
  1s9c-assembly3_F  TM=7.731E-01  e=5.217E-11  Homo sapiens
  3khp-assembly1_A  TM=7.740E-01  e=3.154E-10  Mycobacterium tuberculosis H37Rv

Foldseek 3Di:
DDDPDDDPQQPDKDFWWKKKFFDDPFDDDPPFDKDKDKDFPDWDQDPQKIKTWIWMFIHTPPDPDTGMIMITIMITHGQPPDDDQDPDPPLPDQDPPAPDFPDKDKDAAALVNLVVVCVVVVPPDCLSHPQCCVCVRVNHNGRWDDPVVVQVVLVVVVQVVQVVVVWGWGMKIKGFDATDHHRFMWMKTWDADPVRKIWIFIDTPSDTGMTMIIDID

pLDDT: mean 91.05, std 13.16, range [44.25, 98.75]

Radius of gyration: 18.25 Å; Cα contacts (8 Å, |Δi|>4): 441; chains: 1; bounding box: 41×48×44 Å

InterPro domains:
  IPR029069 HotDog domain superfamily [SSF54637] (102-216)
  IPR052741 Mitochondrial Hydroxyacyl-thioester Dehydratase [PTHR28152] (3-216)

Solvent-accessible surface area (backbone atoms only — not comparable to full-atom values): 12109 Å² total; per-residue (Å²): 130,89,81,90,70,69,65,84,63,34,73,45,76,41,72,42,34,37,34,40,35,43,42,90,94,34,74,81,60,92,92,59,58,70,48,72,52,76,47,70,86,44,76,46,80,56,94,80,28,40,38,39,36,37,36,38,41,32,19,37,59,96,47,98,53,58,20,39,42,35,40,38,32,38,38,24,28,53,70,72,70,93,64,75,67,71,75,76,72,84,77,68,79,70,66,71,90,56,87,67,61,79,46,74,51,75,49,61,48,39,67,70,56,43,47,51,50,22,63,77,65,73,46,82,56,53,45,40,76,36,55,62,54,16,39,79,72,68,48,36,96,49,33,40,54,53,60,67,59,52,50,51,55,51,50,48,55,51,40,51,55,18,50,79,68,76,32,42,63,37,35,39,40,38,36,53,71,41,87,46,48,52,79,40,62,35,40,37,41,30,24,65,51,98,86,68,37,37,38,35,36,34,31,41,94,67,39,61,21,30,42,34,42,32,42,68,85

Organism: NCBI:txid1890683

Sequence (217 aa):
MARIQPPAPYLRRMWAGGSFQWKPDVTLRIGEGVSGSTVVPKVEFKNDMIFVYQEKTLFPEGSDDWAVREIRTHVFRTDIGVKAPRRHRDIGAPRRPIPNPINTFTYTPSSPLLFRYSALTFNGHKIHYDRDWVRDVEGHPDLVVHGPLTSTLLTELAATIASDKGRTLERFDYRATSPMYVDREVRLIAGEDQEGKVQLVAEQEGVVGMKATATLR